Protein AF-A0A2V9KNS7-F1 (afdb_monomer)

Mean predicted aligned error: 7.75 Å

Structure (mmCIF, N/CA/C/O backbone):
data_AF-A0A2V9KNS7-F1
#
_entry.id   AF-A0A2V9KNS7-F1
#
loop_
_atom_site.group_PDB
_atom_site.id
_atom_site.type_symbol
_atom_site.label_atom_id
_atom_site.label_alt_id
_atom_site.label_comp_id
_atom_site.label_asym_id
_atom_site.label_entity_id
_atom_site.label_seq_id
_atom_site.pdbx_PDB_ins_code
_atom_site.Cartn_x
_atom_site.Cartn_y
_atom_site.Cartn_z
_atom_site.occupancy
_atom_site.B_iso_or_equiv
_atom_site.auth_seq_id
_atom_site.auth_comp_id
_atom_site.auth_asym_id
_atom_site.auth_atom_id
_atom_site.pdbx_PDB_model_num
ATOM 1 N N . MET A 1 1 ? -8.325 -20.072 -22.818 1.00 51.81 1 MET A N 1
ATOM 2 C CA . MET A 1 1 ? -7.816 -19.979 -21.432 1.00 51.81 1 MET A CA 1
ATOM 3 C C . MET A 1 1 ? -6.775 -18.870 -21.384 1.00 51.81 1 MET A C 1
ATOM 5 O O . MET A 1 1 ? -5.780 -18.975 -22.087 1.00 51.81 1 MET A O 1
ATOM 9 N N . ARG A 1 2 ? -7.028 -17.780 -20.651 1.00 62.94 2 ARG A N 1
ATOM 10 C CA . ARG A 1 2 ? -6.055 -16.693 -20.463 1.00 62.94 2 ARG A CA 1
ATOM 11 C C . ARG A 1 2 ? -5.442 -16.880 -19.077 1.00 62.94 2 ARG A C 1
ATOM 13 O O . ARG A 1 2 ? -6.138 -16.714 -18.086 1.00 62.94 2 ARG A O 1
ATOM 20 N N . LEU A 1 3 ? -4.192 -17.332 -19.026 1.00 66.44 3 LEU A N 1
ATOM 21 C CA . LEU A 1 3 ? -3.434 -17.438 -17.781 1.00 66.44 3 LEU A CA 1
ATOM 22 C C . LEU A 1 3 ? -2.996 -16.029 -17.368 1.00 66.44 3 LEU A C 1
ATOM 24 O O . LEU A 1 3 ? -2.289 -15.360 -18.120 1.00 66.44 3 LEU A O 1
ATOM 28 N N . GLU A 1 4 ? -3.435 -15.576 -16.199 1.00 75.50 4 GLU A N 1
ATOM 29 C CA . GLU A 1 4 ? -2.986 -14.321 -15.595 1.00 75.50 4 GLU A CA 1
ATOM 30 C C . GLU A 1 4 ? -1.835 -14.643 -14.640 1.00 75.50 4 GLU A C 1
ATOM 32 O O . GLU A 1 4 ? -2.035 -15.187 -13.554 1.00 75.50 4 GLU A O 1
ATOM 37 N N . LEU A 1 5 ? -0.608 -14.388 -15.098 1.00 83.88 5 LEU A N 1
ATOM 38 C CA . LEU A 1 5 ? 0.623 -14.696 -14.377 1.00 83.88 5 LEU A CA 1
ATOM 39 C C . LEU A 1 5 ? 1.357 -13.401 -14.054 1.00 83.88 5 LEU A C 1
ATOM 41 O O . LEU A 1 5 ? 1.720 -12.645 -14.953 1.00 83.88 5 LEU A O 1
ATOM 45 N N . SER A 1 6 ? 1.630 -13.171 -12.772 1.00 84.19 6 SER A N 1
ATOM 46 C CA . SER A 1 6 ? 2.519 -12.089 -12.345 1.00 84.19 6 SER A CA 1
ATOM 47 C C . SER A 1 6 ? 3.898 -12.242 -13.013 1.00 84.19 6 SER A C 1
ATOM 49 O O . SER A 1 6 ? 4.421 -13.356 -13.040 1.00 84.19 6 SER A O 1
ATOM 51 N N . PRO A 1 7 ? 4.529 -11.157 -13.501 1.00 91.50 7 PRO A N 1
ATOM 52 C CA . PRO A 1 7 ? 4.117 -9.753 -13.387 1.00 91.50 7 PRO A CA 1
ATOM 53 C C . PRO A 1 7 ? 3.326 -9.221 -14.599 1.00 91.50 7 PRO A C 1
ATOM 55 O O . PRO A 1 7 ? 3.246 -8.010 -14.793 1.00 91.50 7 PRO A O 1
ATOM 58 N N . ILE A 1 8 ? 2.767 -10.090 -15.443 1.00 91.75 8 ILE A N 1
ATOM 59 C CA . ILE A 1 8 ? 2.054 -9.677 -16.653 1.00 91.75 8 ILE A CA 1
ATOM 60 C C . ILE A 1 8 ? 0.610 -9.310 -16.309 1.00 91.75 8 ILE A C 1
ATOM 62 O O . ILE A 1 8 ? -0.196 -10.150 -15.911 1.00 91.75 8 ILE A O 1
ATOM 66 N N . ASP A 1 9 ? 0.274 -8.036 -16.493 1.00 91.69 9 ASP A N 1
ATOM 67 C CA . ASP A 1 9 ? -1.093 -7.530 -16.403 1.00 91.69 9 ASP A CA 1
ATOM 68 C C . ASP A 1 9 ? -1.286 -6.375 -17.404 1.00 91.69 9 ASP A C 1
ATOM 70 O O . ASP A 1 9 ? -0.698 -5.306 -17.228 1.00 91.69 9 ASP A O 1
ATOM 74 N N . PRO A 1 10 ? -2.118 -6.541 -18.449 1.00 90.00 10 PRO A N 1
ATOM 75 C CA . PRO A 1 10 ? -2.352 -5.499 -19.448 1.00 90.00 10 PRO A CA 1
ATOM 76 C C . PRO A 1 10 ? -2.924 -4.187 -18.896 1.00 90.00 10 PRO A C 1
ATOM 78 O O . PRO A 1 10 ? -2.713 -3.138 -19.501 1.00 90.00 10 PRO A O 1
ATOM 81 N N . LYS A 1 11 ? -3.648 -4.211 -17.766 1.00 90.00 11 LYS A N 1
ATOM 82 C CA . LYS A 1 11 ? -4.146 -2.981 -17.123 1.00 90.00 11 LYS A CA 1
ATOM 83 C C . LYS A 1 11 ? -3.076 -2.293 -16.268 1.00 90.00 11 LYS A C 1
ATOM 85 O O . LYS A 1 11 ? -3.241 -1.124 -15.921 1.00 90.00 11 LYS A O 1
ATOM 90 N N . PHE A 1 12 ? -1.987 -2.997 -15.959 1.00 91.94 12 PHE A N 1
ATOM 91 C CA . PHE A 1 12 ? -0.838 -2.508 -15.199 1.00 91.94 12 PHE A CA 1
ATOM 92 C C . PHE A 1 12 ? 0.471 -2.832 -15.938 1.00 91.94 12 PHE A C 1
ATOM 94 O O . PHE A 1 12 ? 1.305 -3.572 -15.416 1.00 91.94 12 PHE A O 1
ATOM 101 N N . PRO A 1 13 ? 0.692 -2.284 -17.148 1.00 91.75 13 PRO A N 1
ATOM 102 C CA . PRO A 1 13 ? 1.867 -2.616 -17.959 1.00 91.75 13 PRO A CA 1
ATOM 103 C C . PRO A 1 13 ? 3.193 -2.311 -17.247 1.00 91.75 13 PRO A C 1
ATOM 105 O O . PRO A 1 13 ? 4.205 -2.964 -17.487 1.00 91.75 13 PRO A O 1
ATOM 108 N N . GLN A 1 14 ? 3.189 -1.350 -16.322 1.00 92.75 14 GLN A N 1
ATOM 109 C CA . GLN A 1 14 ? 4.352 -1.003 -15.515 1.00 92.75 14 GLN A CA 1
ATOM 110 C C . GLN A 1 14 ? 4.744 -2.071 -14.481 1.00 92.75 14 GLN A C 1
ATOM 112 O O . GLN A 1 14 ? 5.842 -2.004 -13.931 1.00 92.75 14 GLN A O 1
ATOM 117 N N . LEU A 1 15 ? 3.872 -3.046 -14.189 1.00 94.56 15 LEU A N 1
ATOM 118 C CA . LEU A 1 15 ? 4.130 -4.086 -13.190 1.00 94.56 15 LEU A CA 1
ATOM 119 C C . LEU A 1 15 ? 5.404 -4.876 -13.521 1.00 94.56 15 LEU A C 1
ATOM 121 O O . LEU A 1 15 ? 6.167 -5.199 -12.618 1.00 94.56 15 LEU A O 1
ATOM 125 N N . VAL A 1 16 ? 5.682 -5.095 -14.811 1.00 95.00 16 VAL A N 1
ATOM 126 C CA . VAL A 1 16 ? 6.886 -5.794 -15.281 1.00 95.00 16 VAL A CA 1
ATOM 127 C C . VAL A 1 16 ? 8.161 -5.097 -14.810 1.00 95.00 16 VAL A C 1
ATOM 129 O O . VAL A 1 16 ? 8.999 -5.731 -14.175 1.00 95.00 16 VAL A O 1
ATOM 132 N N . ARG A 1 17 ? 8.295 -3.788 -15.057 1.00 94.81 17 ARG A N 1
ATOM 133 C CA . ARG A 1 17 ? 9.489 -3.033 -14.636 1.00 94.81 17 ARG A CA 1
ATOM 134 C C . ARG A 1 17 ? 9.543 -2.811 -13.126 1.00 94.81 17 ARG A C 1
ATOM 136 O O . ARG A 1 17 ? 10.622 -2.805 -12.555 1.00 94.81 17 ARG A O 1
ATOM 143 N N . LEU A 1 18 ? 8.396 -2.708 -12.453 1.00 95.12 18 LEU A N 1
ATOM 144 C CA . LEU A 1 18 ? 8.343 -2.650 -10.986 1.00 95.12 18 LEU A CA 1
ATOM 145 C C . LEU A 1 18 ? 8.709 -3.988 -10.318 1.00 95.12 18 LEU A C 1
ATOM 147 O O . LEU A 1 18 ? 8.977 -4.021 -9.119 1.00 95.12 18 LEU A O 1
ATOM 151 N N . CYS A 1 19 ? 8.752 -5.084 -11.078 1.00 94.94 19 CYS A N 1
ATOM 152 C CA . CYS A 1 19 ? 9.300 -6.362 -10.634 1.00 94.94 19 CYS A CA 1
ATOM 153 C C . CYS A 1 19 ? 10.789 -6.551 -10.961 1.00 94.94 19 CYS A C 1
ATOM 155 O O . CYS A 1 19 ? 11.363 -7.534 -10.499 1.00 94.94 19 CYS A O 1
ATOM 157 N N . ASP A 1 20 ? 11.421 -5.632 -11.699 1.00 93.38 20 ASP A N 1
ATOM 158 C CA . ASP A 1 20 ? 12.855 -5.672 -11.997 1.00 93.38 20 ASP A CA 1
ATOM 159 C C . ASP A 1 20 ? 13.670 -5.099 -10.815 1.00 93.38 20 ASP A C 1
ATOM 161 O O . ASP A 1 20 ? 13.579 -3.900 -10.525 1.00 93.38 20 ASP A O 1
ATOM 165 N N . PRO A 1 21 ? 14.508 -5.915 -10.139 1.00 91.44 21 PRO A N 1
ATOM 166 C CA . PRO A 1 21 ? 15.362 -5.464 -9.041 1.00 91.44 21 PRO A CA 1
ATOM 167 C C . PRO A 1 21 ? 16.260 -4.271 -9.378 1.00 91.44 21 PRO A C 1
ATOM 169 O O . PRO A 1 21 ? 16.532 -3.451 -8.498 1.00 91.44 21 PRO A O 1
ATOM 172 N N . LYS A 1 22 ? 16.740 -4.170 -10.626 1.00 90.19 22 LYS A N 1
ATOM 173 C CA . LYS A 1 22 ? 17.627 -3.082 -11.047 1.00 90.19 22 LYS A CA 1
ATOM 174 C C . LYS A 1 22 ? 16.856 -1.769 -11.122 1.00 90.19 22 LYS A C 1
ATOM 176 O O . LYS A 1 22 ? 17.259 -0.791 -10.496 1.00 90.19 22 LYS A O 1
ATOM 181 N N . TYR A 1 23 ? 15.719 -1.781 -11.817 1.00 92.62 23 TYR A N 1
ATOM 182 C CA . TYR A 1 23 ? 14.840 -0.619 -11.921 1.00 92.62 23 TYR A CA 1
ATOM 183 C C . TYR A 1 23 ? 14.382 -0.131 -10.541 1.00 92.62 23 TYR A C 1
ATOM 185 O O . TYR A 1 23 ?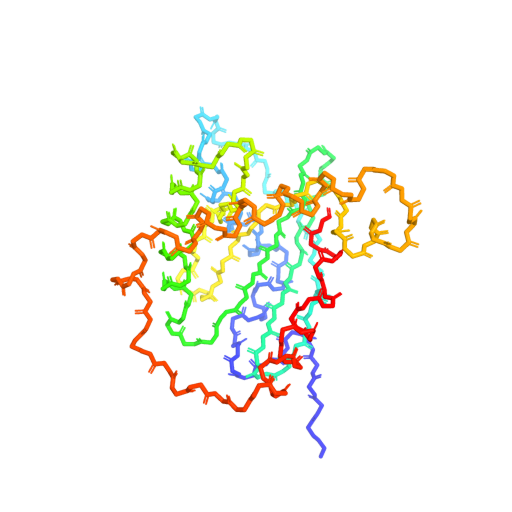 14.475 1.056 -10.228 1.00 92.62 23 TYR A O 1
ATOM 193 N N . VAL A 1 24 ? 13.948 -1.055 -9.678 1.00 91.94 24 VAL A N 1
ATOM 194 C CA . VAL A 1 24 ? 13.519 -0.732 -8.311 1.00 91.94 24 VAL A CA 1
ATOM 195 C C . VAL A 1 24 ? 14.657 -0.115 -7.497 1.00 91.94 24 VAL A C 1
ATOM 197 O O . VAL A 1 24 ? 14.425 0.870 -6.799 1.00 91.94 24 VAL A O 1
ATOM 200 N N . GLY A 1 25 ? 15.881 -0.640 -7.605 1.00 90.00 25 GLY A N 1
ATOM 201 C CA . GLY A 1 25 ? 17.049 -0.061 -6.938 1.00 90.00 25 GLY A CA 1
ATOM 202 C C . GLY A 1 25 ? 17.291 1.397 -7.335 1.00 90.00 25 GLY A C 1
ATOM 203 O O . GLY A 1 25 ? 17.486 2.243 -6.465 1.00 90.00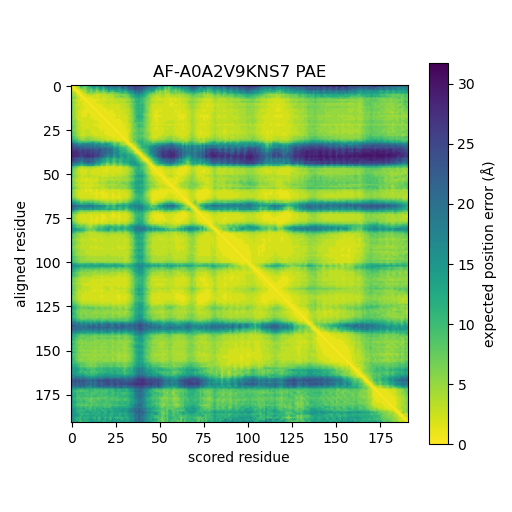 25 GLY A O 1
ATOM 204 N N . GLU A 1 26 ? 17.207 1.712 -8.629 1.00 89.56 26 GLU A N 1
ATOM 205 C CA . GLU A 1 26 ? 17.383 3.076 -9.147 1.00 89.56 26 GLU A CA 1
ATOM 206 C C . GLU A 1 26 ? 16.269 4.028 -8.686 1.00 89.56 26 GLU A C 1
ATOM 208 O O . GLU A 1 26 ? 16.530 5.176 -8.319 1.00 89.56 26 GLU A O 1
ATOM 213 N N . VAL A 1 27 ? 15.019 3.558 -8.679 1.00 91.12 27 VAL A N 1
ATOM 214 C CA . VAL A 1 27 ? 13.865 4.334 -8.204 1.00 91.12 27 VAL A CA 1
ATOM 215 C C . VAL A 1 27 ? 13.972 4.618 -6.706 1.00 91.12 27 VAL A C 1
ATOM 217 O O . VAL A 1 27 ? 13.785 5.760 -6.285 1.00 91.12 27 VAL A O 1
ATOM 220 N N . LEU A 1 28 ? 14.289 3.604 -5.896 1.00 89.81 28 LEU A N 1
ATOM 221 C CA . LEU A 1 28 ? 14.390 3.752 -4.444 1.00 89.81 28 LEU A CA 1
ATOM 222 C C . LEU A 1 28 ? 15.580 4.613 -4.033 1.00 89.81 28 LEU A C 1
ATOM 224 O O . LEU A 1 28 ? 15.429 5.412 -3.116 1.00 89.81 28 LEU A O 1
ATOM 228 N N . ALA A 1 29 ? 16.712 4.529 -4.736 1.00 86.25 29 ALA A N 1
ATOM 229 C CA . ALA A 1 29 ? 17.831 5.441 -4.519 1.00 86.25 29 ALA A CA 1
ATOM 230 C C . ALA A 1 29 ? 17.379 6.902 -4.694 1.00 86.25 29 ALA A C 1
ATOM 232 O O . ALA A 1 29 ? 17.550 7.715 -3.792 1.00 86.25 29 ALA A O 1
ATOM 233 N N . LYS A 1 30 ? 16.695 7.235 -5.797 1.00 86.12 30 LYS A N 1
ATOM 234 C CA . LYS A 1 30 ? 16.200 8.605 -6.040 1.00 86.12 30 LYS A CA 1
ATOM 235 C C . LYS A 1 30 ? 15.217 9.093 -4.975 1.00 86.12 30 LYS A C 1
ATOM 237 O O . LYS A 1 30 ? 15.234 10.269 -4.627 1.00 86.12 30 LYS A O 1
ATOM 242 N N . VAL A 1 31 ? 14.347 8.211 -4.485 1.00 85.31 31 VAL A N 1
ATOM 243 C CA . VAL A 1 31 ? 13.344 8.558 -3.468 1.00 85.31 31 VAL A CA 1
ATOM 244 C C . VAL A 1 31 ? 13.989 8.743 -2.095 1.00 85.31 31 VAL A C 1
ATOM 246 O O . VAL A 1 31 ? 13.752 9.759 -1.456 1.00 85.31 31 VAL A O 1
ATOM 249 N N . LEU A 1 32 ? 14.825 7.799 -1.657 1.00 79.31 32 LEU A N 1
ATOM 250 C CA . LEU A 1 32 ? 15.415 7.804 -0.314 1.00 79.31 32 LEU A CA 1
ATOM 251 C C . LEU A 1 32 ? 16.560 8.821 -0.168 1.00 79.31 32 LEU A C 1
ATOM 253 O O . LEU A 1 32 ? 16.751 9.375 0.913 1.00 79.31 32 LEU A O 1
ATOM 257 N N . HIS A 1 33 ? 17.301 9.113 -1.243 1.00 71.94 33 HIS A N 1
ATOM 258 C CA . HIS A 1 33 ? 18.346 10.145 -1.227 1.00 71.94 33 HIS A CA 1
ATOM 259 C C . HIS A 1 33 ? 17.791 11.570 -1.249 1.00 71.94 33 HIS A C 1
ATOM 261 O O . HIS A 1 33 ? 18.515 12.496 -0.905 1.00 71.94 33 HIS A O 1
ATOM 267 N N . ARG A 1 34 ? 16.512 11.770 -1.591 1.00 62.22 34 ARG A N 1
ATOM 268 C CA . ARG A 1 34 ? 15.893 13.101 -1.546 1.00 62.22 34 ARG A CA 1
ATOM 269 C C . ARG A 1 34 ? 15.798 13.668 -0.124 1.00 62.22 34 ARG A C 1
ATOM 271 O O . ARG A 1 34 ? 15.840 14.883 0.030 1.00 62.22 34 ARG A O 1
ATOM 278 N N . ASP A 1 35 ? 15.716 12.798 0.881 1.00 54.00 35 ASP A N 1
ATOM 279 C CA . ASP A 1 35 ? 15.565 13.178 2.294 1.00 54.00 35 ASP A CA 1
ATOM 280 C C . ASP A 1 35 ? 16.892 13.156 3.075 1.00 54.00 35 ASP A C 1
ATOM 282 O O . ASP A 1 35 ? 16.945 13.574 4.231 1.00 54.00 35 ASP A O 1
ATOM 286 N N . SER A 1 36 ? 17.980 12.677 2.464 1.00 52.91 36 SER A N 1
ATOM 287 C CA . SER A 1 36 ? 19.278 12.522 3.125 1.00 52.91 36 SER A CA 1
ATOM 288 C C . SER A 1 36 ? 20.307 13.465 2.500 1.00 52.91 36 SER A C 1
ATOM 290 O O . SER A 1 36 ? 20.711 13.246 1.365 1.00 52.91 36 SER A O 1
ATOM 292 N N . ASN A 1 37 ? 20.835 14.434 3.259 1.00 49.03 37 ASN A N 1
ATOM 293 C CA . ASN A 1 37 ? 22.045 15.210 2.904 1.00 49.03 37 ASN A CA 1
ATOM 294 C C . ASN A 1 37 ? 23.332 14.340 2.883 1.00 49.03 37 ASN A C 1
ATOM 296 O O . ASN A 1 37 ? 24.428 14.818 3.172 1.00 49.03 37 ASN A O 1
ATOM 300 N N . ALA A 1 38 ? 23.209 13.039 2.623 1.00 47.28 38 ALA A N 1
ATOM 301 C CA . ALA A 1 38 ? 24.303 12.084 2.647 1.00 47.28 38 ALA A CA 1
ATOM 302 C C . ALA A 1 38 ? 25.022 12.060 1.286 1.00 47.28 38 ALA A C 1
ATOM 304 O O . ALA A 1 38 ? 24.360 12.171 0.252 1.00 47.28 38 ALA A O 1
ATOM 305 N N . PRO A 1 39 ? 26.358 11.900 1.268 1.00 42.50 39 PRO A N 1
ATOM 306 C CA . PRO A 1 39 ? 27.145 11.933 0.043 1.00 42.50 39 PRO A CA 1
ATOM 307 C C . PRO A 1 39 ? 26.693 10.868 -0.965 1.00 42.50 39 PRO A C 1
ATOM 309 O O . PRO A 1 39 ? 26.311 9.748 -0.620 1.00 42.50 39 PRO A O 1
ATOM 312 N N . GLU A 1 40 ? 26.769 11.271 -2.228 1.00 49.16 40 GLU A N 1
ATOM 313 C CA . GLU A 1 40 ? 26.266 10.656 -3.457 1.00 49.16 40 GLU A CA 1
ATOM 314 C C . GLU A 1 40 ? 26.981 9.335 -3.823 1.00 49.16 40 GLU A C 1
ATOM 316 O O . GLU A 1 40 ? 27.563 9.217 -4.892 1.00 49.16 40 GLU A O 1
ATOM 321 N N . CYS A 1 41 ? 27.023 8.342 -2.925 1.00 40.56 41 CYS A N 1
ATOM 322 C CA . CYS A 1 41 ? 27.759 7.085 -3.154 1.00 40.56 41 CYS A CA 1
ATOM 323 C C . CYS A 1 41 ? 27.261 5.877 -2.332 1.00 40.56 41 CYS A C 1
ATOM 325 O O . CYS A 1 41 ? 28.034 4.961 -2.048 1.00 40.56 41 CYS A O 1
ATOM 327 N N . ALA A 1 42 ? 25.983 5.810 -1.943 1.00 48.59 42 ALA A N 1
ATOM 328 C CA . ALA A 1 42 ? 25.453 4.529 -1.470 1.00 48.59 42 ALA A CA 1
ATOM 329 C C . ALA A 1 42 ? 25.280 3.591 -2.683 1.00 48.59 42 ALA A C 1
ATOM 331 O O . ALA A 1 42 ? 24.614 3.976 -3.649 1.00 48.59 42 ALA A O 1
ATOM 332 N N . PRO A 1 43 ? 25.861 2.377 -2.686 1.00 53.44 43 PRO A N 1
ATOM 333 C CA . PRO A 1 43 ? 25.668 1.451 -3.792 1.00 53.44 43 PRO A CA 1
ATOM 334 C C . PRO A 1 43 ? 24.175 1.162 -3.953 1.00 53.44 43 PRO A C 1
ATOM 336 O O . PRO A 1 43 ? 23.474 0.982 -2.952 1.00 53.44 43 PRO A O 1
ATOM 339 N N . LEU A 1 44 ? 23.705 1.101 -5.209 1.00 58.38 44 LEU A N 1
ATOM 340 C CA . LEU A 1 44 ? 22.361 0.638 -5.561 1.00 58.38 44 LEU A CA 1
ATOM 341 C C . LEU A 1 44 ? 22.104 -0.667 -4.809 1.00 58.38 44 LEU A C 1
ATOM 343 O O . LEU A 1 44 ? 22.630 -1.725 -5.166 1.00 58.38 44 LEU A O 1
ATOM 347 N N . SER A 1 45 ? 21.349 -0.577 -3.716 1.00 63.78 45 SER A N 1
ATOM 348 C CA . SER A 1 45 ? 21.057 -1.746 -2.904 1.00 63.78 45 SER A CA 1
ATOM 349 C C . SER A 1 45 ? 20.284 -2.702 -3.797 1.00 63.78 45 SER A C 1
ATOM 351 O O . SER A 1 45 ? 19.290 -2.320 -4.410 1.00 63.78 45 SER A O 1
ATOM 353 N N . ARG A 1 46 ? 20.757 -3.943 -3.936 1.00 77.62 46 ARG A N 1
ATOM 354 C CA . ARG A 1 46 ? 19.980 -4.962 -4.644 1.00 77.62 46 ARG A CA 1
ATOM 355 C C . ARG A 1 46 ? 18.727 -5.223 -3.817 1.00 77.62 46 ARG A C 1
ATOM 357 O O . ARG A 1 46 ? 18.839 -5.562 -2.640 1.00 77.62 46 ARG A O 1
ATOM 364 N N . TYR A 1 47 ? 17.553 -5.044 -4.415 1.00 87.00 47 TYR A N 1
ATOM 365 C CA . TYR A 1 47 ? 16.284 -5.320 -3.751 1.00 87.00 47 TYR A CA 1
ATOM 366 C C . TYR A 1 47 ? 15.735 -6.672 -4.195 1.00 87.00 47 TYR A C 1
ATOM 368 O O . TYR A 1 47 ? 15.579 -6.929 -5.385 1.00 87.00 47 TYR A O 1
ATOM 376 N N . ALA A 1 48 ? 15.389 -7.528 -3.238 1.00 91.38 48 ALA A N 1
ATOM 377 C CA . ALA A 1 48 ? 14.529 -8.667 -3.518 1.00 91.38 48 ALA A CA 1
ATOM 378 C C . ALA A 1 48 ? 13.092 -8.163 -3.692 1.00 91.38 48 ALA A C 1
ATOM 380 O O . ALA A 1 48 ? 12.566 -7.467 -2.816 1.00 91.38 48 ALA A O 1
ATOM 381 N N . VAL A 1 49 ? 12.458 -8.526 -4.806 1.00 93.31 49 VAL A N 1
ATOM 382 C CA . VAL A 1 49 ? 11.086 -8.127 -5.130 1.00 93.31 49 VAL A CA 1
ATOM 383 C C . VAL A 1 49 ? 10.148 -9.313 -4.946 1.00 93.31 49 VAL A C 1
ATOM 385 O O . VAL A 1 49 ? 10.408 -10.405 -5.442 1.00 93.31 49 VAL A O 1
ATOM 388 N N . ALA A 1 50 ? 9.047 -9.104 -4.228 1.00 92.81 50 ALA A N 1
ATOM 389 C CA . ALA A 1 50 ? 8.001 -10.104 -4.054 1.00 92.81 50 ALA A CA 1
ATOM 390 C C . ALA A 1 50 ? 6.623 -9.491 -4.304 1.00 92.81 50 ALA A C 1
ATOM 392 O O . ALA A 1 50 ? 6.317 -8.419 -3.778 1.00 92.81 50 ALA A O 1
ATOM 393 N N . SER A 1 51 ? 5.769 -10.198 -5.044 1.00 91.69 51 SER A N 1
ATOM 394 C CA . SER A 1 51 ? 4.348 -9.860 -5.120 1.00 91.69 51 SER A CA 1
ATOM 395 C C . SER A 1 51 ? 3.650 -10.321 -3.844 1.00 91.69 51 SER A C 1
ATOM 397 O O . SER A 1 51 ? 3.706 -11.493 -3.479 1.00 91.69 51 SER A O 1
ATOM 399 N N . ILE A 1 52 ? 3.044 -9.377 -3.128 1.00 89.31 52 ILE A N 1
ATOM 400 C CA . ILE A 1 52 ? 2.281 -9.626 -1.897 1.00 89.31 52 ILE A CA 1
ATOM 401 C C . ILE A 1 52 ? 0.801 -9.758 -2.208 1.00 89.31 52 ILE A C 1
ATOM 403 O O . ILE A 1 52 ? 0.091 -10.542 -1.583 1.00 89.31 52 ILE A O 1
ATOM 407 N N . ARG A 1 53 ? 0.342 -8.983 -3.187 1.00 87.56 53 ARG A N 1
ATOM 408 C CA . ARG A 1 53 ? -1.006 -9.064 -3.716 1.00 87.56 53 ARG A CA 1
ATOM 409 C C . ARG A 1 53 ? -0.927 -8.938 -5.223 1.00 87.56 53 ARG A C 1
ATOM 411 O O . ARG A 1 53 ? -0.475 -7.909 -5.718 1.00 87.56 53 ARG A O 1
ATOM 418 N N . TYR A 1 54 ? -1.405 -9.963 -5.912 1.00 88.62 54 TYR A N 1
ATOM 419 C CA . TYR A 1 54 ? -1.613 -9.950 -7.350 1.00 88.62 54 TYR A CA 1
ATOM 420 C C . TYR A 1 54 ? -3.102 -10.155 -7.600 1.00 88.62 54 TYR A C 1
ATOM 422 O O . TYR A 1 54 ? -3.610 -11.257 -7.404 1.00 88.62 54 TYR A O 1
ATOM 430 N N . PHE A 1 55 ? -3.811 -9.079 -7.946 1.00 86.50 55 PHE A N 1
ATOM 431 C CA . PHE A 1 55 ? -5.222 -9.159 -8.309 1.00 86.50 55 PHE A CA 1
ATOM 432 C C . PHE A 1 55 ? -5.402 -8.591 -9.718 1.00 86.50 55 PHE A C 1
ATOM 434 O O . PHE A 1 55 ? -5.522 -7.366 -9.867 1.00 86.50 55 PHE A O 1
ATOM 441 N N . PRO A 1 56 ? -5.329 -9.467 -10.741 1.00 86.50 56 PRO A N 1
ATOM 442 C CA . PRO A 1 56 ? -5.308 -9.078 -12.143 1.00 86.50 56 PRO A CA 1
ATOM 443 C C . PRO A 1 56 ? -6.389 -8.070 -12.496 1.00 86.50 56 PRO A C 1
ATOM 445 O O . PRO A 1 56 ? -7.551 -8.193 -12.115 1.00 86.50 56 PRO A O 1
ATOM 448 N N . GLY A 1 57 ? -5.984 -7.019 -13.194 1.00 85.88 57 GLY A N 1
ATOM 449 C CA . GLY A 1 57 ? -6.850 -5.952 -13.652 1.00 85.88 57 GLY A CA 1
ATOM 450 C C . GLY A 1 57 ? -7.451 -5.065 -12.558 1.00 85.88 57 GLY A C 1
ATOM 451 O O . GLY A 1 57 ? -8.207 -4.152 -12.899 1.00 85.88 57 GLY A O 1
ATOM 452 N N . ILE A 1 58 ? -7.129 -5.301 -11.281 1.00 84.81 58 ILE A N 1
ATOM 453 C CA . ILE A 1 58 ? -7.759 -4.625 -10.142 1.00 84.81 58 ILE A CA 1
ATOM 454 C C . ILE A 1 58 ? -6.727 -3.905 -9.274 1.00 84.81 58 ILE A C 1
ATOM 456 O O . ILE A 1 58 ? -6.800 -2.684 -9.135 1.00 84.81 58 ILE A O 1
ATOM 460 N N . ARG A 1 59 ? -5.798 -4.630 -8.635 1.00 85.81 59 ARG A N 1
ATOM 461 C CA . ARG A 1 59 ? -4.838 -4.037 -7.687 1.00 85.81 59 ARG A CA 1
ATOM 462 C C . ARG A 1 59 ? -3.628 -4.928 -7.453 1.00 85.81 59 ARG A C 1
ATOM 464 O O . ARG A 1 59 ? -3.770 -6.137 -7.289 1.00 85.81 59 ARG A O 1
ATOM 471 N N . HIS A 1 60 ? -2.468 -4.297 -7.294 1.00 91.69 60 HIS A N 1
ATOM 472 C CA . HIS A 1 60 ? -1.213 -4.992 -7.012 1.00 91.69 60 HIS A CA 1
ATOM 473 C C . HIS A 1 60 ? -0.456 -4.333 -5.869 1.00 91.69 60 HIS A C 1
ATOM 475 O O . HIS A 1 60 ? -0.443 -3.104 -5.748 1.00 91.69 60 HIS A O 1
ATOM 481 N N . VAL A 1 61 ? 0.173 -5.160 -5.036 1.00 93.62 61 VAL A N 1
ATOM 482 C CA . VAL A 1 61 ? 1.098 -4.712 -3.993 1.00 93.62 61 VAL A CA 1
ATOM 483 C C . VAL A 1 61 ? 2.376 -5.529 -4.073 1.00 93.62 61 VAL A C 1
ATOM 485 O O . VAL A 1 61 ? 2.342 -6.755 -3.961 1.00 93.62 61 VAL A O 1
ATOM 488 N N . LEU A 1 62 ? 3.498 -4.836 -4.226 1.00 95.44 62 LEU A N 1
ATOM 489 C CA . LEU A 1 62 ? 4.836 -5.411 -4.209 1.00 95.44 62 LEU A CA 1
ATOM 490 C C . LEU A 1 62 ? 5.539 -5.067 -2.899 1.00 95.44 62 LEU A C 1
ATOM 492 O O . LEU A 1 62 ? 5.278 -4.027 -2.293 1.00 95.44 62 LEU A O 1
ATOM 496 N N . ARG A 1 63 ? 6.459 -5.933 -2.482 1.00 95.19 63 ARG A N 1
ATOM 497 C CA . ARG A 1 63 ? 7.381 -5.705 -1.371 1.00 95.19 63 ARG A CA 1
ATOM 498 C C . ARG A 1 63 ? 8.807 -5.757 -1.885 1.00 95.19 63 ARG A C 1
ATOM 500 O O . ARG A 1 63 ? 9.212 -6.753 -2.484 1.00 95.19 63 ARG A O 1
ATOM 507 N N . TYR A 1 64 ? 9.559 -4.716 -1.576 1.00 94.44 64 TYR A N 1
ATOM 508 C CA . TYR A 1 64 ? 10.971 -4.571 -1.879 1.00 94.44 64 TYR A CA 1
ATOM 509 C C . TYR A 1 64 ? 11.759 -4.710 -0.588 1.00 94.44 64 TYR A C 1
ATOM 511 O O . TYR A 1 64 ? 11.530 -3.970 0.370 1.00 94.44 64 TYR A O 1
ATOM 519 N N . ARG A 1 65 ? 12.677 -5.673 -0.546 1.00 91.12 65 ARG A N 1
ATOM 520 C CA . ARG A 1 65 ? 13.575 -5.862 0.593 1.00 91.12 65 ARG A CA 1
ATOM 521 C C . ARG A 1 65 ? 15.008 -5.553 0.198 1.00 91.12 65 ARG A C 1
ATOM 523 O O . ARG A 1 65 ? 15.480 -6.182 -0.747 1.00 91.12 65 ARG A O 1
ATOM 530 N N . PRO A 1 66 ? 15.691 -4.631 0.888 1.00 86.81 66 PRO A N 1
ATOM 531 C CA . PRO A 1 66 ? 17.100 -4.382 0.628 1.00 86.81 66 PRO A CA 1
ATOM 532 C C . PRO A 1 66 ? 17.922 -5.625 0.987 1.00 86.81 66 PRO A C 1
ATOM 534 O O . PRO A 1 66 ? 17.593 -6.349 1.926 1.00 86.81 66 PRO A O 1
ATOM 537 N N . ALA A 1 67 ? 18.989 -5.880 0.230 1.00 79.69 67 ALA A N 1
ATOM 538 C CA . ALA A 1 67 ? 19.940 -6.948 0.534 1.00 79.69 67 ALA A CA 1
ATOM 539 C C . ALA A 1 67 ? 20.794 -6.645 1.778 1.00 79.69 67 ALA A C 1
ATOM 541 O O . ALA A 1 67 ? 21.249 -7.569 2.447 1.00 79.69 67 ALA A O 1
ATOM 542 N N . SER A 1 68 ? 21.019 -5.365 2.091 1.00 70.06 68 SER A N 1
ATOM 543 C CA . SER A 1 68 ? 21.715 -4.933 3.302 1.00 70.06 68 SER A CA 1
ATOM 544 C C . SER A 1 68 ? 20.775 -4.957 4.510 1.00 70.06 68 SER A C 1
ATOM 546 O O . SER A 1 68 ? 19.655 -4.443 4.471 1.00 70.06 68 SER A O 1
ATOM 548 N N . ALA A 1 69 ? 21.244 -5.558 5.603 1.00 60.16 69 ALA A N 1
ATOM 549 C CA . ALA A 1 69 ? 20.536 -5.550 6.876 1.00 60.16 69 ALA A CA 1
ATOM 550 C C . ALA A 1 69 ? 20.476 -4.119 7.442 1.00 60.16 69 ALA A C 1
ATOM 552 O O . ALA A 1 69 ? 21.480 -3.412 7.436 1.00 60.16 69 ALA A O 1
ATOM 553 N N . GLY A 1 70 ? 19.304 -3.698 7.930 1.00 63.66 70 GLY A N 1
ATOM 554 C CA . GLY A 1 70 ? 19.114 -2.420 8.635 1.00 63.66 70 GLY A CA 1
ATOM 555 C C . GLY A 1 70 ? 17.999 -1.536 8.075 1.00 63.66 70 GLY A C 1
ATOM 556 O O . GLY A 1 70 ? 17.357 -0.822 8.838 1.00 63.66 70 GLY A O 1
ATOM 557 N N . ASN A 1 71 ? 17.694 -1.641 6.779 1.00 69.75 71 ASN A N 1
ATOM 558 C CA . ASN A 1 71 ? 16.596 -0.895 6.165 1.00 69.75 71 ASN A CA 1
ATOM 559 C C . ASN A 1 71 ? 15.316 -1.746 6.125 1.00 69.75 71 ASN A C 1
ATOM 561 O O . ASN A 1 71 ? 15.332 -2.899 5.685 1.00 69.75 71 ASN A O 1
ATOM 565 N N . GLY A 1 72 ? 14.200 -1.172 6.585 1.00 83.50 72 GLY A N 1
ATOM 566 C CA . GLY A 1 72 ? 12.878 -1.797 6.495 1.00 83.50 72 GLY A CA 1
ATOM 567 C C . GLY A 1 72 ? 12.456 -2.047 5.044 1.00 83.50 72 GLY A C 1
ATOM 568 O O . GLY A 1 72 ? 12.983 -1.442 4.107 1.00 83.50 72 GLY A O 1
ATOM 569 N N . ALA A 1 73 ? 11.496 -2.950 4.842 1.00 91.31 73 ALA A N 1
ATOM 570 C CA . ALA A 1 73 ? 10.940 -3.173 3.514 1.00 91.31 73 ALA A CA 1
ATOM 571 C C . ALA A 1 73 ? 10.217 -1.915 2.995 1.00 91.31 73 ALA A C 1
ATOM 573 O O . ALA A 1 73 ? 9.658 -1.135 3.766 1.00 91.31 73 ALA A O 1
ATOM 574 N N . VAL A 1 74 ? 10.180 -1.750 1.674 1.00 93.75 74 VAL A N 1
ATOM 575 C CA . VAL A 1 74 ? 9.347 -0.741 1.008 1.00 93.75 74 VAL A CA 1
ATOM 576 C C . VAL A 1 74 ? 8.225 -1.453 0.271 1.00 93.75 74 VAL A C 1
ATOM 578 O O . VAL A 1 74 ? 8.451 -2.454 -0.408 1.00 93.75 74 VAL A O 1
ATOM 581 N N . PHE A 1 75 ? 7.007 -0.943 0.395 1.00 94.62 75 PHE A N 1
ATOM 582 C CA . PHE A 1 75 ? 5.838 -1.493 -0.277 1.00 94.62 75 PHE A CA 1
ATOM 583 C C . PHE A 1 75 ? 5.412 -0.584 -1.419 1.00 94.62 75 PHE A C 1
ATOM 585 O O . PHE A 1 75 ? 5.200 0.606 -1.209 1.00 94.62 75 PHE A O 1
ATOM 592 N N . ALA A 1 76 ? 5.242 -1.139 -2.617 1.00 95.62 76 ALA A N 1
ATOM 593 C CA . ALA A 1 76 ? 4.679 -0.414 -3.749 1.00 95.62 76 ALA A CA 1
ATOM 594 C C . ALA A 1 76 ? 3.237 -0.849 -3.975 1.00 95.62 76 ALA A C 1
ATOM 5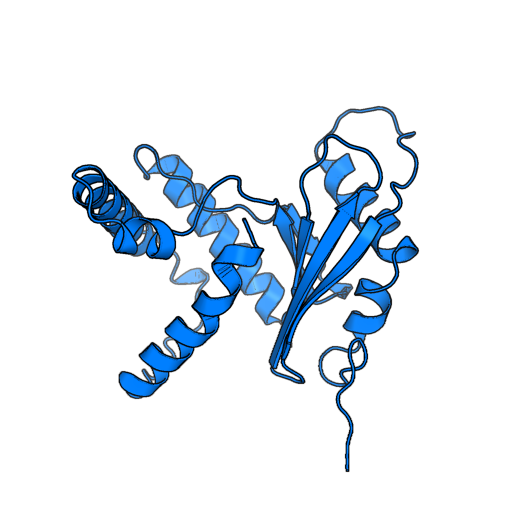96 O O . ALA A 1 76 ? 2.974 -2.015 -4.266 1.00 95.62 76 ALA A O 1
ATOM 597 N N . LYS A 1 77 ? 2.302 0.093 -3.867 1.00 94.19 77 LYS A N 1
ATOM 598 C CA . LYS A 1 77 ? 0.894 -0.119 -4.200 1.00 94.19 77 LYS A CA 1
ATOM 599 C C . LYS A 1 77 ? 0.597 0.529 -5.544 1.00 94.19 77 LYS A C 1
ATOM 601 O O . LYS A 1 77 ? 0.752 1.742 -5.693 1.00 94.19 77 LYS A O 1
ATOM 606 N N . LEU A 1 78 ? 0.183 -0.285 -6.509 1.00 93.56 78 LEU A N 1
ATOM 607 C CA . LEU A 1 78 ? -0.115 0.163 -7.864 1.00 93.56 78 LEU A CA 1
ATOM 608 C C . LEU A 1 78 ? -1.579 0.594 -7.966 1.00 93.56 78 LEU A C 1
ATOM 610 O O . LEU A 1 78 ? -2.471 -0.044 -7.402 1.00 93.56 78 LEU A O 1
ATOM 614 N N . TYR A 1 79 ? -1.820 1.650 -8.734 1.00 87.12 79 TYR A N 1
ATOM 615 C CA . TYR A 1 79 ? -3.146 2.189 -9.006 1.00 87.12 79 TYR A CA 1
ATOM 616 C C . TYR A 1 79 ? -3.416 2.199 -10.509 1.00 87.12 79 TYR A C 1
ATOM 618 O O . TYR A 1 79 ? -2.563 2.568 -11.315 1.00 87.12 79 TYR A O 1
ATOM 626 N N . ALA A 1 80 ? -4.631 1.812 -10.894 1.00 78.38 80 ALA A N 1
ATOM 627 C CA . ALA A 1 80 ? -5.112 2.025 -12.251 1.00 78.38 80 ALA A CA 1
ATOM 628 C C . ALA A 1 80 ? -5.506 3.503 -12.443 1.00 78.38 80 ALA A C 1
ATOM 630 O O . ALA A 1 80 ? -6.066 4.129 -11.536 1.00 78.38 80 ALA A O 1
ATOM 631 N N . GLY A 1 81 ? -5.242 4.047 -13.635 1.00 74.88 81 GLY A N 1
ATOM 632 C CA . GLY A 1 81 ? -5.604 5.425 -14.000 1.00 74.88 81 GLY A CA 1
ATOM 633 C C . GLY A 1 81 ? -4.892 6.504 -13.169 1.00 74.88 81 GLY A C 1
ATOM 634 O O . GLY A 1 81 ? -3.765 6.311 -12.723 1.00 74.88 81 GLY A O 1
ATOM 635 N N . GLU A 1 82 ? -5.555 7.644 -12.963 1.00 66.12 82 GLU A N 1
ATOM 636 C CA . GLU A 1 82 ? -5.016 8.798 -12.215 1.00 66.12 82 GLU A CA 1
ATOM 637 C C . GLU A 1 82 ? -5.236 8.719 -10.695 1.00 66.12 82 GLU A C 1
ATOM 639 O O . GLU A 1 82 ? -4.934 9.650 -9.945 1.00 66.12 82 GLU A O 1
ATOM 644 N N . ASN A 1 83 ? -5.746 7.587 -10.205 1.00 78.75 83 ASN A N 1
ATOM 645 C CA . ASN A 1 83 ? -6.101 7.422 -8.799 1.00 78.75 83 ASN A CA 1
ATOM 646 C C . ASN A 1 83 ? -4.894 7.589 -7.858 1.00 78.75 83 ASN A C 1
ATOM 648 O O . ASN A 1 83 ? -5.069 8.060 -6.738 1.00 78.75 83 ASN A O 1
ATOM 652 N N . GLY A 1 84 ? -3.676 7.268 -8.312 1.00 83.56 84 GLY A N 1
ATOM 653 C CA . GLY A 1 84 ? -2.456 7.370 -7.504 1.00 83.56 84 GLY A CA 1
ATOM 654 C C . GLY A 1 84 ? -2.179 8.789 -6.999 1.00 83.56 84 GLY A C 1
ATOM 655 O O . GLY A 1 84 ? -2.013 8.988 -5.797 1.00 83.56 84 GLY A O 1
ATOM 656 N N . ALA A 1 85 ? -2.220 9.797 -7.877 1.00 86.94 85 ALA A N 1
ATOM 657 C CA . ALA A 1 85 ? -1.953 11.186 -7.495 1.00 86.94 85 ALA A CA 1
ATOM 658 C C . ALA A 1 85 ? -2.964 11.701 -6.461 1.00 86.94 85 ALA A C 1
ATOM 660 O O . ALA A 1 85 ? -2.586 12.339 -5.477 1.00 86.94 85 ALA A O 1
ATOM 661 N N . ARG A 1 86 ? -4.251 11.381 -6.652 1.00 87.19 86 ARG A N 1
ATOM 662 C CA . ARG A 1 86 ? -5.307 11.743 -5.699 1.00 87.19 86 ARG A CA 1
ATOM 663 C C . ARG A 1 86 ? -5.108 11.046 -4.357 1.00 87.19 86 ARG A C 1
ATOM 665 O O . ARG A 1 86 ? -5.131 11.718 -3.332 1.00 87.19 86 ARG A O 1
ATOM 672 N N . VAL A 1 87 ? -4.870 9.733 -4.354 1.00 89.31 87 VAL A N 1
ATOM 673 C CA . VAL A 1 87 ? -4.630 8.977 -3.115 1.00 89.31 87 VAL A CA 1
ATOM 674 C C . VAL A 1 87 ? -3.398 9.503 -2.385 1.00 89.31 87 VAL A C 1
ATOM 676 O O . VAL A 1 87 ? -3.434 9.629 -1.165 1.00 89.31 87 VAL A O 1
ATOM 679 N N . HIS A 1 88 ? -2.340 9.874 -3.107 1.00 91.19 88 HIS A N 1
ATOM 680 C CA . HIS A 1 88 ? -1.159 10.489 -2.512 1.00 91.19 88 HIS A CA 1
ATOM 681 C C . HIS A 1 88 ? -1.512 11.801 -1.805 1.00 91.19 88 HIS A C 1
ATOM 683 O O . HIS A 1 88 ? -1.196 11.947 -0.628 1.00 91.19 88 HIS A O 1
ATOM 689 N N . ARG A 1 89 ? -2.239 12.712 -2.473 1.00 90.75 89 ARG A N 1
ATOM 690 C CA . ARG A 1 89 ? -2.702 13.971 -1.861 1.00 90.75 89 ARG A CA 1
ATOM 691 C C . ARG A 1 89 ? -3.566 13.732 -0.624 1.00 90.75 89 ARG A C 1
ATOM 693 O O . ARG A 1 89 ? -3.250 14.267 0.429 1.00 90.75 89 ARG A O 1
ATOM 700 N N . VAL A 1 90 ? -4.600 12.893 -0.730 1.00 90.69 90 VAL A N 1
ATOM 701 C CA . VAL A 1 90 ? -5.498 12.571 0.396 1.00 90.69 90 VAL A CA 1
ATOM 702 C C . VAL A 1 90 ? -4.711 11.993 1.571 1.00 90.69 90 VAL A C 1
ATOM 704 O O . VAL A 1 90 ? -4.901 12.427 2.700 1.00 90.69 90 VAL A O 1
ATOM 707 N N . THR A 1 91 ? -3.805 11.044 1.314 1.00 92.12 91 THR A N 1
ATOM 708 C CA . THR A 1 91 ? -3.027 10.387 2.376 1.00 92.12 91 THR A CA 1
ATOM 709 C C . THR A 1 91 ? -2.064 11.366 3.045 1.00 92.12 91 THR A C 1
ATOM 711 O O . THR A 1 91 ? -1.955 11.369 4.265 1.00 92.12 91 THR A O 1
ATOM 714 N N . MET A 1 92 ? -1.395 12.226 2.272 1.00 93.19 92 MET A N 1
ATOM 715 C CA . MET A 1 92 ? -0.507 13.254 2.823 1.00 93.19 92 MET A CA 1
ATOM 716 C C . MET A 1 92 ? -1.276 14.284 3.658 1.00 93.19 92 MET A C 1
ATOM 718 O O . MET A 1 92 ? -0.827 14.617 4.753 1.00 93.19 92 MET A O 1
ATOM 722 N N . SER A 1 93 ? -2.446 14.738 3.195 1.00 92.69 93 SER A N 1
ATOM 723 C CA . SER A 1 93 ? -3.310 15.655 3.952 1.00 92.69 93 SER A CA 1
ATOM 724 C C . SER A 1 93 ? -3.841 15.015 5.234 1.00 92.69 93 SER A C 1
ATOM 726 O O . SER A 1 93 ? -3.771 15.628 6.296 1.00 92.69 93 SER A O 1
ATOM 728 N N . ALA A 1 94 ? -4.306 13.764 5.164 1.00 92.69 94 ALA A N 1
ATOM 729 C CA . ALA A 1 94 ? -4.731 13.002 6.335 1.00 92.69 94 ALA A CA 1
ATOM 730 C C . ALA A 1 94 ? -3.584 12.828 7.339 1.00 92.69 94 ALA A C 1
ATOM 732 O O . ALA A 1 94 ? -3.786 12.993 8.540 1.00 92.69 94 ALA A O 1
ATOM 733 N N . ALA A 1 95 ? -2.371 12.548 6.855 1.00 92.69 95 ALA A N 1
ATOM 734 C CA . ALA A 1 95 ? -1.209 12.406 7.715 1.00 92.69 95 ALA A CA 1
ATOM 735 C C . ALA A 1 95 ? -0.837 13.702 8.431 1.00 92.69 95 ALA A C 1
ATOM 737 O O . ALA A 1 95 ? -0.638 13.680 9.641 1.00 92.69 95 ALA A O 1
ATOM 738 N N . SER A 1 96 ? -0.824 14.829 7.718 1.00 92.81 96 SER A N 1
ATOM 739 C CA . SER A 1 96 ? -0.596 16.142 8.330 1.00 92.81 96 SER A CA 1
ATOM 740 C C . SER A 1 96 ? -1.699 16.524 9.318 1.00 92.81 96 SER A C 1
ATOM 742 O O . SER A 1 96 ? -1.412 17.094 10.365 1.00 92.81 96 SER A O 1
ATOM 744 N N . TRP A 1 97 ? -2.954 16.171 9.033 1.00 93.81 97 TRP A N 1
ATOM 745 C CA . TRP A 1 97 ? -4.059 16.413 9.957 1.00 93.81 97 TRP A CA 1
ATOM 746 C C . TRP A 1 97 ? -3.926 15.604 11.250 1.00 93.81 97 TRP A C 1
ATOM 748 O O . TRP A 1 97 ? -4.065 16.163 12.336 1.00 93.81 97 TRP A O 1
ATOM 758 N N . VAL A 1 98 ? -3.633 14.305 11.141 1.00 91.88 98 VAL A N 1
ATOM 759 C CA . VAL A 1 98 ? -3.435 13.422 12.300 1.00 91.88 98 VAL A CA 1
ATOM 760 C C . VAL A 1 98 ? -2.190 13.816 13.089 1.00 91.88 98 VAL A C 1
ATOM 762 O O . VAL A 1 98 ? -2.211 13.730 14.306 1.00 91.88 98 VAL A O 1
ATOM 765 N N . GLU A 1 99 ? -1.133 14.295 12.443 1.00 91.31 99 GLU A N 1
ATOM 766 C CA . GLU A 1 99 ? 0.039 14.820 13.151 1.00 91.31 99 GLU A CA 1
ATOM 767 C C . GLU A 1 99 ? -0.297 16.069 13.980 1.00 91.31 99 GLU A C 1
ATOM 769 O O . GLU A 1 99 ? 0.150 16.190 15.117 1.00 91.31 99 GLU A O 1
ATOM 774 N N . ALA A 1 100 ? -1.129 16.968 13.448 1.00 91.88 100 ALA A N 1
ATOM 775 C CA . ALA A 1 100 ? -1.518 18.193 14.142 1.00 91.88 100 ALA A CA 1
ATOM 776 C C . ALA A 1 100 ? -2.588 17.981 15.234 1.00 91.88 100 ALA A C 1
ATOM 778 O O . ALA A 1 100 ? -2.583 18.686 16.241 1.00 91.88 100 ALA A O 1
ATOM 779 N N . HIS A 1 101 ? -3.510 17.028 15.051 1.00 91.94 101 HIS A N 1
ATOM 780 C CA . HIS A 1 101 ? -4.711 16.891 15.896 1.00 91.94 101 HIS A CA 1
ATOM 781 C C . HIS A 1 101 ? -4.854 15.521 16.574 1.00 91.94 101 HIS A C 1
ATOM 783 O O . HIS A 1 101 ? -5.652 15.360 17.501 1.00 91.94 101 HIS A O 1
ATOM 789 N N . GLY A 1 102 ? -4.113 14.514 16.117 1.00 84.31 102 GLY A N 1
ATOM 790 C CA . GLY A 1 102 ? -4.169 13.146 16.618 1.00 84.31 102 GLY A CA 1
ATOM 791 C C . GLY A 1 102 ? -3.312 12.981 17.864 1.00 84.31 102 GLY A C 1
ATOM 792 O O . GLY A 1 102 ? -2.085 12.970 17.811 1.00 84.31 102 GLY A O 1
ATOM 793 N N . ARG A 1 10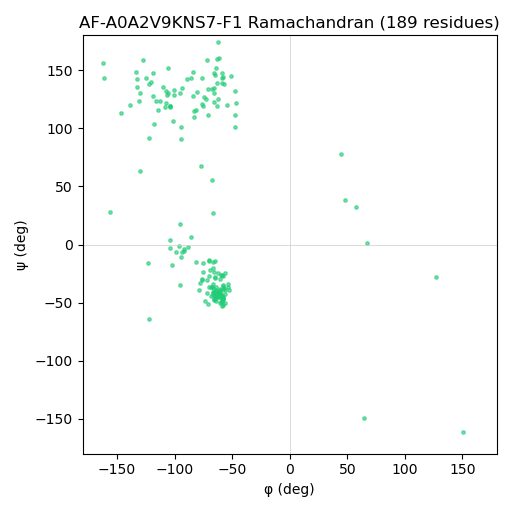3 ? -3.952 12.806 19.020 1.00 83.06 103 ARG A N 1
ATOM 794 C CA . ARG A 1 103 ? -3.239 12.554 20.279 1.00 83.06 103 ARG A CA 1
ATOM 795 C C . ARG A 1 103 ? -2.632 11.150 20.263 1.00 83.06 103 ARG A C 1
ATOM 797 O O . ARG A 1 103 ? -3.369 10.172 20.341 1.00 83.06 103 ARG A O 1
ATOM 804 N N . ASN A 1 104 ? -1.300 11.055 20.213 1.00 81.12 104 ASN A N 1
ATOM 805 C CA . ASN A 1 104 ? -0.551 9.786 20.192 1.00 81.12 104 ASN A CA 1
ATOM 806 C C . ASN A 1 104 ? -0.939 8.858 19.028 1.00 81.12 104 ASN A C 1
ATOM 808 O O . ASN A 1 104 ? -0.932 7.634 19.161 1.00 81.12 104 ASN A O 1
ATOM 812 N N . MET A 1 105 ? -1.308 9.443 17.890 1.00 85.25 105 MET A N 1
ATOM 813 C CA . MET A 1 105 ? -1.722 8.714 16.697 1.00 85.25 105 MET A CA 1
ATOM 814 C C . MET A 1 105 ? -0.783 9.035 15.552 1.00 85.25 105 MET A C 1
ATOM 816 O O . MET A 1 105 ? -0.275 10.145 15.426 1.00 85.25 105 MET A O 1
ATOM 820 N N . THR A 1 106 ? -0.576 8.055 14.684 1.00 86.25 106 THR A N 1
ATOM 821 C CA . THR A 1 106 ? 0.216 8.241 13.475 1.00 86.25 106 THR A CA 1
ATOM 822 C C . THR A 1 106 ? -0.574 7.712 12.301 1.00 86.25 106 THR A C 1
ATOM 824 O O . THR A 1 106 ? -1.084 6.593 12.320 1.00 86.25 106 THR A O 1
ATOM 827 N N . CYS A 1 107 ? -0.669 8.529 11.263 1.00 88.56 107 CYS A N 1
ATOM 828 C CA . CYS A 1 107 ? -1.161 8.103 9.969 1.00 88.56 107 CYS A CA 1
ATOM 829 C C . CYS A 1 107 ? 0.048 7.862 9.063 1.00 88.56 107 CYS A C 1
ATOM 831 O O . CYS A 1 107 ? 0.984 8.662 9.020 1.00 88.56 107 CYS A O 1
A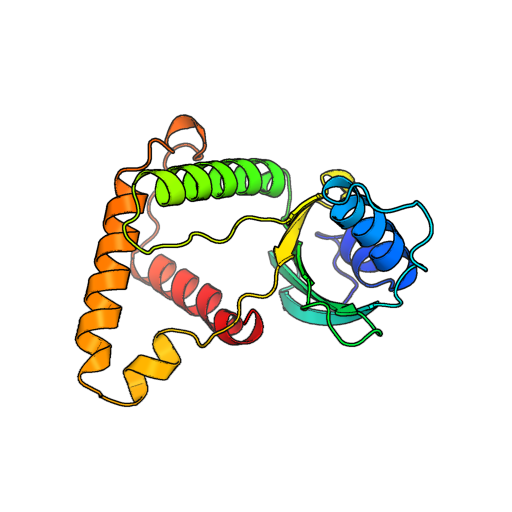TOM 833 N N . LEU A 1 108 ? 0.049 6.721 8.375 1.00 89.25 108 LEU A N 1
ATOM 834 C CA . LEU A 1 108 ? 1.160 6.309 7.531 1.00 89.25 108 LEU A CA 1
ATOM 835 C C . LEU A 1 108 ? 1.355 7.293 6.369 1.00 89.25 108 LEU A C 1
ATOM 837 O O . LEU A 1 108 ? 0.481 7.434 5.513 1.00 89.25 108 LEU A O 1
ATOM 841 N N . ARG A 1 109 ? 2.536 7.912 6.309 1.00 91.44 109 ARG A N 1
ATOM 842 C CA . ARG A 1 109 ? 2.953 8.769 5.197 1.00 91.44 109 ARG A CA 1
ATOM 843 C C . ARG A 1 109 ? 3.544 7.916 4.063 1.00 91.44 109 ARG A C 1
ATOM 845 O O . ARG A 1 109 ? 4.433 7.103 4.327 1.00 91.44 109 ARG A O 1
ATOM 852 N N . PRO A 1 110 ? 3.073 8.062 2.810 1.00 93.50 110 PRO A N 1
ATOM 853 C CA . PRO A 1 110 ? 3.782 7.527 1.655 1.00 93.50 110 PRO A CA 1
ATOM 854 C C . PRO A 1 110 ? 5.190 8.131 1.568 1.00 93.50 110 PRO A C 1
ATOM 856 O O . PRO A 1 110 ? 5.363 9.318 1.826 1.00 93.50 110 PRO A O 1
ATOM 859 N N . LEU A 1 111 ? 6.172 7.333 1.152 1.00 92.56 111 LEU A N 1
ATOM 860 C CA . LEU A 1 111 ? 7.526 7.807 0.845 1.00 92.56 111 LEU A CA 1
ATOM 861 C C . LEU A 1 111 ? 7.539 8.623 -0.451 1.00 92.56 111 LEU A C 1
ATOM 863 O O . LEU A 1 111 ? 8.211 9.642 -0.552 1.00 92.56 111 LEU A O 1
ATOM 867 N N . ALA A 1 112 ? 6.805 8.162 -1.468 1.00 92.38 112 ALA A N 1
ATOM 868 C CA . ALA A 1 112 ? 6.716 8.846 -2.751 1.00 92.38 112 ALA A CA 1
ATOM 869 C C . ALA A 1 112 ? 5.518 8.379 -3.580 1.00 92.38 112 ALA A C 1
ATOM 871 O O . ALA A 1 112 ? 5.063 7.238 -3.477 1.00 92.38 112 ALA A O 1
ATOM 872 N N . HIS A 1 113 ? 5.077 9.250 -4.486 1.00 93.31 113 HIS A N 1
ATOM 873 C CA . HIS A 1 113 ? 4.250 8.893 -5.633 1.00 93.31 113 HIS A CA 1
ATOM 874 C C . HIS A 1 113 ? 5.105 8.899 -6.904 1.00 93.31 113 HIS A C 1
ATOM 876 O O . HIS A 1 113 ? 5.629 9.937 -7.307 1.00 93.31 113 HIS A O 1
ATOM 882 N N . ILE A 1 114 ? 5.219 7.745 -7.557 1.00 92.88 114 ILE A N 1
ATOM 883 C CA . ILE A 1 114 ? 5.930 7.592 -8.825 1.00 92.88 114 ILE A CA 1
ATOM 884 C C . ILE A 1 114 ? 4.899 7.716 -9.947 1.00 92.88 114 ILE A C 1
ATOM 886 O O . ILE A 1 114 ? 4.280 6.731 -10.352 1.00 92.88 114 ILE A O 1
ATOM 890 N N . ALA A 1 115 ? 4.687 8.939 -10.434 1.00 90.81 115 ALA A N 1
ATOM 891 C CA . ALA A 1 115 ? 3.625 9.237 -11.399 1.00 90.81 115 ALA A CA 1
ATOM 892 C C . ALA A 1 115 ? 3.720 8.385 -12.677 1.00 90.81 115 ALA A C 1
ATOM 894 O O . ALA A 1 115 ? 2.714 7.835 -13.125 1.00 90.81 115 ALA A O 1
ATOM 895 N N . GLY A 1 116 ? 4.933 8.201 -13.214 1.00 90.25 116 GLY A N 1
ATOM 896 C CA . GLY A 1 116 ? 5.166 7.380 -14.408 1.00 90.25 116 GLY A CA 1
ATOM 897 C C . GLY A 1 116 ? 4.795 5.904 -14.231 1.00 90.25 116 GLY A C 1
ATOM 898 O O . GLY A 1 116 ? 4.469 5.237 -15.209 1.00 90.25 116 GLY A O 1
ATOM 899 N N . ASP A 1 117 ? 4.796 5.413 -12.990 1.00 92.62 117 ASP A N 1
ATOM 900 C CA . ASP A 1 117 ? 4.453 4.040 -12.606 1.00 92.62 117 ASP A CA 1
ATOM 901 C C . ASP A 1 117 ? 3.072 3.906 -11.967 1.00 92.62 117 ASP A C 1
ATOM 903 O O . ASP A 1 117 ? 2.641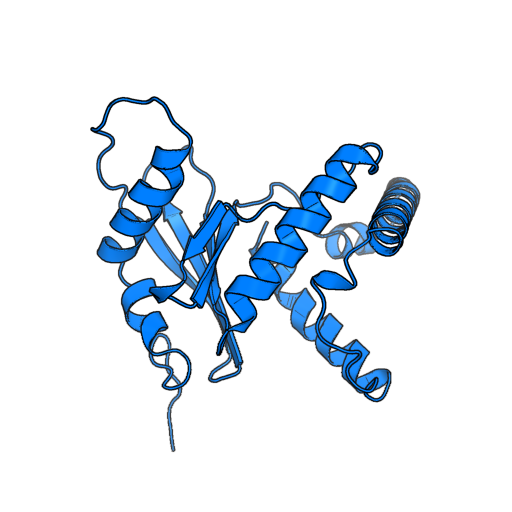 2.800 -11.631 1.00 92.62 117 ASP A O 1
ATOM 907 N N . LYS A 1 118 ? 2.358 5.017 -11.764 1.00 92.50 118 LYS A N 1
ATOM 908 C CA . LYS A 1 118 ? 1.076 5.030 -11.047 1.00 92.50 118 LYS A CA 1
ATOM 909 C C . LYS A 1 118 ? 1.168 4.253 -9.723 1.00 92.50 118 LYS A C 1
ATOM 911 O O . LYS A 1 118 ? 0.258 3.509 -9.352 1.00 92.50 118 LYS A O 1
ATOM 916 N N . ALA A 1 119 ? 2.302 4.386 -9.039 1.00 94.00 119 ALA A N 1
ATOM 917 C CA . ALA A 1 119 ? 2.635 3.622 -7.846 1.00 94.00 119 ALA A CA 1
ATOM 918 C C . ALA A 1 119 ? 2.878 4.561 -6.666 1.00 94.00 119 ALA A C 1
ATOM 920 O O . ALA A 1 119 ? 3.499 5.614 -6.813 1.00 94.00 119 ALA A O 1
ATOM 921 N N . LEU A 1 120 ? 2.389 4.173 -5.489 1.00 94.94 120 LEU A N 1
ATOM 922 C CA . LEU A 1 120 ? 2.741 4.820 -4.228 1.00 94.94 120 LEU A CA 1
ATOM 923 C C . LEU A 1 120 ? 3.656 3.893 -3.444 1.00 94.94 120 LEU A C 1
ATOM 925 O O . LEU A 1 120 ? 3.352 2.707 -3.289 1.00 94.94 120 LEU A O 1
ATOM 929 N N . LEU A 1 121 ? 4.745 4.456 -2.940 1.00 94.62 121 LEU A N 1
ATOM 930 C CA . LEU A 1 121 ? 5.679 3.782 -2.058 1.00 94.62 121 LEU A CA 1
ATOM 931 C C . LEU A 1 121 ? 5.314 4.065 -0.606 1.00 94.62 121 LEU A C 1
ATOM 933 O O . LEU A 1 121 ? 5.079 5.213 -0.240 1.00 94.62 121 LEU A O 1
ATOM 937 N N . TYR A 1 122 ? 5.309 3.028 0.217 1.00 93.50 122 TYR A N 1
ATOM 938 C CA . TYR A 1 122 ? 5.054 3.103 1.649 1.00 93.50 122 TYR A CA 1
ATOM 939 C C . TYR A 1 122 ? 6.209 2.461 2.415 1.00 93.50 122 TYR A C 1
ATOM 941 O O . TYR A 1 122 ? 6.739 1.441 1.956 1.00 93.50 122 TYR A O 1
ATOM 949 N N . PRO A 1 123 ? 6.595 3.014 3.576 1.00 92.06 123 PRO A N 1
ATOM 950 C CA . PRO A 1 123 ? 7.549 2.340 4.436 1.00 92.06 123 PRO A CA 1
ATOM 951 C C . PRO A 1 123 ? 6.884 1.134 5.101 1.00 92.06 123 PRO A C 1
ATOM 953 O O . PRO A 1 123 ? 5.659 1.067 5.242 1.00 92.06 123 PRO A O 1
ATOM 956 N N . GLN A 1 124 ? 7.700 0.187 5.548 1.00 89.94 124 GLN A N 1
ATOM 957 C CA . GLN A 1 124 ? 7.257 -0.814 6.506 1.00 89.94 124 GLN A CA 1
ATOM 958 C C . GLN A 1 124 ? 6.862 -0.146 7.827 1.00 89.94 124 GLN A C 1
ATOM 960 O O . GLN A 1 124 ? 7.559 0.742 8.318 1.00 89.94 124 GLN A O 1
ATOM 965 N N . VAL A 1 125 ? 5.764 -0.612 8.421 1.00 88.00 125 VAL A N 1
ATOM 966 C CA . VAL A 1 125 ? 5.322 -0.180 9.750 1.00 88.00 125 VAL A CA 1
ATOM 967 C C . VAL A 1 125 ? 5.545 -1.316 10.732 1.00 88.00 125 VAL A C 1
ATOM 969 O O . VAL A 1 125 ? 4.946 -2.378 10.602 1.00 88.00 125 VAL A O 1
ATOM 972 N N . ALA A 1 126 ? 6.381 -1.094 11.743 1.00 85.81 126 ALA A N 1
ATOM 973 C CA . ALA A 1 126 ? 6.595 -2.090 12.781 1.00 85.81 126 ALA A CA 1
ATOM 974 C C . ALA A 1 126 ? 5.313 -2.301 13.603 1.00 85.81 126 ALA A C 1
ATOM 976 O O . ALA A 1 126 ? 4.717 -1.348 14.104 1.00 85.81 126 ALA A O 1
ATOM 977 N N . GLY A 1 127 ? 4.899 -3.556 13.785 1.00 86.19 127 GLY A N 1
ATOM 978 C CA . GLY A 1 127 ? 3.782 -3.882 14.666 1.00 86.19 127 GLY A CA 1
ATOM 979 C C . GLY A 1 127 ? 3.002 -5.122 14.250 1.00 86.19 127 GLY A C 1
ATOM 980 O O . GLY A 1 127 ? 3.468 -5.971 13.498 1.00 86.19 127 GLY A O 1
ATOM 981 N N . ALA A 1 128 ? 1.784 -5.235 14.779 1.00 83.62 128 ALA A N 1
ATOM 982 C CA . ALA A 1 128 ? 0.834 -6.278 14.411 1.00 83.62 128 ALA A CA 1
ATOM 983 C C . ALA A 1 128 ? -0.550 -5.658 14.175 1.00 83.62 128 ALA A C 1
ATOM 985 O O . ALA A 1 128 ? -0.897 -4.699 14.867 1.00 83.62 128 ALA A O 1
ATOM 986 N N . PRO A 1 129 ? -1.375 -6.211 13.266 1.00 83.88 129 PRO A N 1
ATOM 987 C CA . PRO A 1 129 ? -2.697 -5.662 13.006 1.00 83.88 129 PRO A CA 1
ATOM 988 C C . PRO A 1 129 ? -3.581 -5.811 14.242 1.00 83.88 129 PRO A C 1
ATOM 990 O O . PRO A 1 129 ? -3.500 -6.827 14.945 1.00 83.88 129 PRO A O 1
ATOM 993 N N . LEU A 1 130 ? -4.492 -4.857 14.453 1.00 83.06 130 LEU A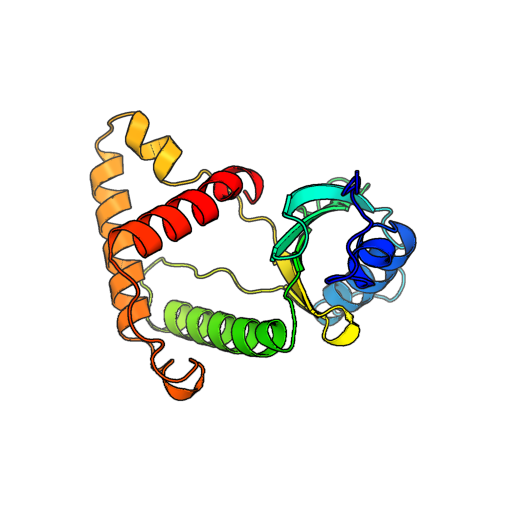 N 1
ATOM 994 C CA . LEU A 1 130 ? -5.451 -4.899 15.560 1.00 83.06 130 LEU A CA 1
ATOM 995 C C . LEU A 1 130 ? -6.234 -6.223 15.585 1.00 83.06 130 LEU A C 1
ATOM 997 O O . LEU A 1 130 ? -6.375 -6.832 16.641 1.00 83.06 130 LEU A O 1
ATOM 1001 N N . SER A 1 131 ? -6.621 -6.756 14.422 1.00 81.12 131 SER A N 1
ATOM 1002 C CA . SER A 1 131 ? -7.332 -8.040 14.304 1.00 81.12 131 SER A CA 1
ATOM 1003 C C . SER A 1 131 ? -6.581 -9.241 14.901 1.00 81.12 131 SER A C 1
ATOM 1005 O O . SER A 1 131 ? -7.213 -10.201 15.340 1.00 81.12 131 SER A O 1
ATOM 1007 N N . LYS A 1 132 ? -5.240 -9.219 14.962 1.00 81.19 132 LYS A N 1
ATOM 1008 C CA . LYS A 1 132 ? -4.457 -10.258 15.659 1.00 81.19 132 LYS A CA 1
ATOM 1009 C C . LYS A 1 132 ? -4.500 -10.091 17.180 1.00 81.19 132 LYS A C 1
ATOM 1011 O O . LYS A 1 132 ? -4.399 -11.085 17.893 1.00 81.19 132 LYS A O 1
ATOM 1016 N N . ARG A 1 133 ? -4.648 -8.859 17.675 1.00 80.81 133 ARG A N 1
ATOM 1017 C CA . ARG A 1 133 ? -4.744 -8.537 19.108 1.00 80.81 133 ARG A CA 1
ATOM 1018 C C . ARG A 1 133 ? -6.143 -8.817 19.659 1.00 80.81 133 ARG A C 1
ATOM 1020 O O . ARG A 1 133 ? -6.248 -9.384 20.741 1.00 80.81 133 ARG A O 1
ATOM 1027 N N . LEU A 1 134 ? -7.194 -8.524 18.886 1.00 81.25 134 LEU A N 1
ATOM 1028 C CA . LEU A 1 134 ? -8.592 -8.766 19.280 1.00 81.25 134 LEU A CA 1
ATOM 1029 C C . LEU A 1 134 ? -8.875 -10.239 19.606 1.00 81.25 134 LEU A C 1
ATOM 1031 O O . LEU A 1 134 ? -9.607 -10.534 20.543 1.00 81.25 134 LEU A O 1
ATOM 1035 N N . ARG A 1 135 ? -8.237 -11.174 18.892 1.00 75.38 135 ARG A N 1
ATOM 1036 C CA . ARG A 1 135 ? -8.421 -12.621 19.099 1.00 75.38 135 ARG A CA 1
ATOM 1037 C C . ARG A 1 135 ? -7.904 -13.147 20.442 1.00 75.38 135 ARG A C 1
ATOM 1039 O O . ARG A 1 135 ? -8.219 -14.277 20.788 1.00 75.38 135 ARG A O 1
ATOM 1046 N N . ARG A 1 136 ? -7.081 -12.383 21.170 1.00 71.12 136 ARG A N 1
ATOM 1047 C CA . ARG A 1 136 ? -6.391 -12.856 22.385 1.00 71.12 136 ARG A CA 1
ATOM 1048 C C . ARG A 1 136 ? -6.994 -12.352 23.701 1.00 71.12 136 ARG A C 1
ATOM 1050 O O . ARG A 1 136 ? -6.418 -12.653 24.734 1.00 71.12 136 ARG A O 1
ATOM 1057 N N . GLY A 1 137 ? -8.116 -11.619 23.665 1.00 64.00 137 GLY A N 1
ATOM 1058 C CA . GLY A 1 137 ? -8.901 -11.219 24.843 1.00 64.00 137 GLY A CA 1
ATOM 1059 C C . GLY A 1 137 ? -8.068 -10.700 26.023 1.00 64.00 137 GLY A C 1
ATOM 1060 O O . GLY A 1 137 ? -7.857 -11.421 26.991 1.00 64.00 137 GLY A O 1
ATOM 1061 N N . SER A 1 138 ? -7.590 -9.454 25.966 1.00 73.38 138 SER A N 1
ATOM 1062 C CA . SER A 1 138 ? -6.857 -8.824 27.076 1.00 73.38 138 SER A CA 1
ATOM 1063 C C . SER A 1 138 ? -7.454 -7.466 27.446 1.00 73.38 138 SER A C 1
ATOM 1065 O O . SER A 1 138 ? -8.113 -6.827 26.628 1.00 73.38 138 SER A O 1
ATOM 1067 N N . ARG A 1 139 ? -7.192 -6.983 28.671 1.00 70.25 139 ARG A N 1
ATOM 1068 C CA . ARG A 1 139 ? -7.580 -5.622 29.104 1.00 70.25 139 ARG A CA 1
ATOM 1069 C C . ARG A 1 139 ? -7.016 -4.521 28.193 1.00 70.25 139 ARG A C 1
ATOM 1071 O O . ARG A 1 139 ? -7.621 -3.461 28.074 1.00 70.25 139 ARG A O 1
ATOM 1078 N N . ASP A 1 140 ? -5.918 -4.794 27.491 1.00 79.44 140 ASP A N 1
ATOM 1079 C CA . ASP A 1 140 ? -5.333 -3.866 26.518 1.00 79.44 140 ASP A CA 1
ATOM 1080 C C . ASP A 1 140 ? -6.201 -3.687 25.266 1.00 79.44 140 ASP A C 1
ATOM 1082 O O . ASP A 1 140 ? -6.100 -2.662 24.597 1.00 79.44 140 ASP A O 1
ATOM 1086 N N . VAL A 1 141 ? -7.091 -4.640 24.958 1.00 84.50 141 VAL A N 1
ATOM 1087 C CA . VAL A 1 141 ? -8.003 -4.541 23.809 1.00 84.50 141 VAL A CA 1
ATOM 1088 C C . VAL A 1 141 ? -8.926 -3.331 23.938 1.00 84.50 141 VAL A C 1
ATOM 1090 O O . VAL A 1 141 ? -9.099 -2.613 22.957 1.00 84.50 141 VAL A O 1
ATOM 1093 N N . GLY A 1 142 ? -9.459 -3.058 25.135 1.00 85.88 142 GLY A N 1
ATOM 1094 C CA . GLY A 1 142 ? -10.320 -1.893 25.368 1.00 85.88 142 GLY A CA 1
ATOM 1095 C C . GLY A 1 142 ? -9.613 -0.579 25.027 1.00 85.88 142 GLY A C 1
ATOM 1096 O O . GLY A 1 142 ? -10.133 0.219 24.254 1.00 85.88 142 GLY A O 1
ATOM 1097 N N . ARG A 1 143 ? -8.371 -0.412 25.502 1.00 86.38 143 ARG A N 1
ATOM 1098 C CA . ARG A 1 143 ? -7.542 0.772 25.209 1.00 86.38 143 ARG A CA 1
ATOM 1099 C C . ARG A 1 143 ? -7.200 0.895 23.725 1.00 86.38 143 ARG A C 1
ATOM 1101 O O . ARG A 1 143 ? -7.193 1.993 23.183 1.00 86.38 143 ARG A O 1
ATOM 1108 N N . LEU A 1 144 ? -6.918 -0.224 23.054 1.00 86.56 144 LEU A N 1
ATOM 1109 C CA . LEU A 1 144 ? -6.634 -0.227 21.616 1.00 86.56 144 LEU A CA 1
ATOM 1110 C C . LEU A 1 144 ? -7.861 0.169 20.787 1.00 86.56 144 LEU A C 1
ATOM 1112 O O . LEU A 1 144 ? -7.715 0.864 19.782 1.00 86.56 144 LEU A O 1
ATOM 1116 N N . LEU A 1 145 ? -9.056 -0.263 21.194 1.00 88.19 145 LEU A N 1
ATOM 1117 C CA . LEU A 1 145 ? -10.310 0.118 20.546 1.00 88.19 145 LEU A CA 1
ATOM 1118 C C . LEU A 1 145 ? -10.621 1.598 20.764 1.00 88.19 145 LEU A C 1
ATOM 1120 O O . LEU A 1 145 ? -10.947 2.284 19.801 1.00 88.19 145 LEU A O 1
ATOM 1124 N N . GLU A 1 146 ? -10.449 2.100 21.987 1.00 88.75 146 GLU A N 1
ATOM 1125 C CA . GLU A 1 146 ? -10.602 3.522 22.306 1.00 88.75 146 GLU A CA 1
ATOM 1126 C C . GLU A 1 146 ? -9.639 4.388 21.481 1.00 88.75 146 GLU A C 1
ATOM 1128 O O . GLU A 1 146 ? -10.065 5.332 20.816 1.00 88.75 146 GLU A O 1
ATOM 1133 N N . ALA A 1 147 ? -8.357 4.012 21.423 1.00 87.94 147 ALA A N 1
ATOM 1134 C CA . ALA A 1 147 ? -7.370 4.698 20.592 1.00 87.94 147 ALA A CA 1
ATOM 1135 C C . ALA A 1 147 ? -7.731 4.643 19.096 1.00 87.94 147 ALA A C 1
ATOM 1137 O O . ALA A 1 147 ? -7.613 5.642 18.390 1.00 87.94 147 ALA A O 1
ATOM 1138 N N . SER A 1 148 ? -8.216 3.501 18.602 1.00 87.88 148 SER A N 1
ATOM 1139 C CA . SER A 1 148 ? -8.634 3.361 17.199 1.00 87.88 148 SER A CA 1
ATOM 1140 C C . SER A 1 148 ? -9.861 4.220 16.878 1.00 87.88 148 SER A C 1
ATOM 1142 O O . SER A 1 148 ? -9.906 4.855 15.826 1.00 87.88 148 SER A O 1
ATOM 1144 N N . GLY A 1 149 ? -10.834 4.279 17.792 1.00 89.81 149 GLY A N 1
ATOM 1145 C CA . GLY A 1 149 ? -12.013 5.136 17.673 1.00 89.81 149 GLY A CA 1
ATOM 1146 C C . GLY A 1 149 ? -11.648 6.618 17.688 1.00 89.81 149 GLY A C 1
ATOM 1147 O O . GLY A 1 149 ? -12.120 7.371 16.839 1.00 89.81 149 GLY A O 1
ATOM 1148 N N . GLY A 1 150 ? -10.738 7.025 18.578 1.00 90.69 150 GLY A N 1
ATOM 1149 C CA . GLY A 1 150 ? -10.196 8.382 18.598 1.00 90.69 150 GLY A CA 1
ATOM 1150 C C . GLY A 1 150 ? -9.504 8.753 17.283 1.00 90.69 150 GLY A C 1
ATOM 1151 O O . GLY A 1 150 ? -9.770 9.821 16.740 1.00 90.69 150 GLY A O 1
ATOM 1152 N N . ALA A 1 151 ? -8.695 7.847 16.723 1.00 89.50 151 ALA A N 1
ATOM 1153 C CA . ALA A 1 151 ? -8.023 8.065 15.440 1.00 89.50 151 ALA A CA 1
ATOM 1154 C C . ALA A 1 151 ? -9.012 8.218 14.282 1.00 89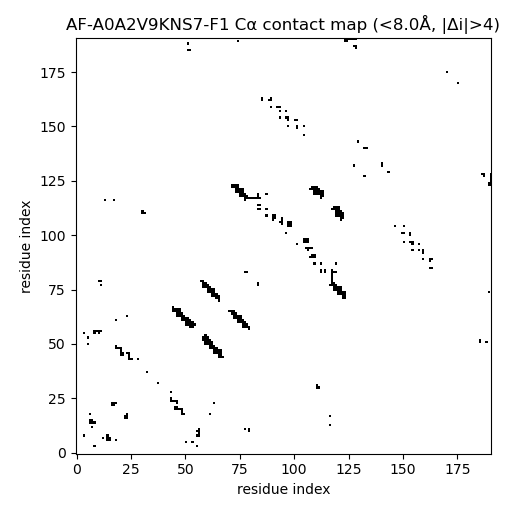.50 151 ALA A C 1
ATOM 1156 O O . ALA A 1 151 ? -8.847 9.103 13.441 1.00 89.50 151 ALA A O 1
ATOM 1157 N N . LEU A 1 152 ? -10.057 7.386 14.255 1.00 89.50 152 LEU A N 1
ATOM 1158 C CA . LEU A 1 152 ? -11.116 7.488 13.258 1.00 89.50 152 LEU A CA 1
ATOM 1159 C C . LEU A 1 152 ? -11.879 8.810 13.389 1.00 89.50 152 LEU A C 1
ATOM 1161 O O . LEU A 1 152 ? -12.091 9.475 12.381 1.00 89.50 152 LEU A O 1
ATOM 1165 N N . ASN A 1 153 ? -12.233 9.217 14.611 1.00 91.69 153 ASN A N 1
ATOM 1166 C CA . ASN A 1 153 ? -12.915 10.484 14.865 1.00 91.69 153 ASN A CA 1
ATOM 1167 C C . ASN A 1 153 ? -12.064 11.686 14.425 1.00 91.69 153 ASN A C 1
ATOM 1169 O O . ASN A 1 153 ? -12.560 12.568 13.731 1.00 91.69 153 ASN A O 1
ATOM 1173 N N . THR A 1 154 ? -10.765 11.700 14.748 1.00 92.62 154 THR A N 1
ATOM 1174 C CA . THR A 1 154 ? -9.847 12.739 14.257 1.00 92.62 154 THR A CA 1
ATOM 1175 C C . THR A 1 154 ? -9.813 12.771 12.731 1.00 92.62 154 THR A C 1
ATOM 1177 O O . THR A 1 154 ? -9.879 13.849 12.148 1.00 92.62 154 THR A O 1
ATOM 1180 N N . LEU A 1 155 ? -9.741 11.613 12.068 1.00 89.69 155 LEU A N 1
ATOM 1181 C CA . LEU A 1 155 ? -9.712 11.543 10.607 1.00 89.69 155 LEU A CA 1
ATOM 1182 C C . LEU A 1 155 ? -11.034 11.991 9.964 1.00 89.69 155 LEU A C 1
ATOM 1184 O O . LEU A 1 155 ? -11.005 12.633 8.921 1.00 89.69 155 LEU A O 1
ATOM 1188 N N . GLN A 1 156 ? -12.179 11.684 10.576 1.00 89.56 156 GLN A N 1
ATOM 1189 C CA . GLN A 1 156 ? -13.503 12.108 10.101 1.00 89.56 156 GLN A CA 1
ATOM 1190 C C . GLN A 1 156 ? -13.704 13.625 10.159 1.00 89.56 156 GLN A C 1
ATOM 1192 O O . GLN A 1 156 ? -14.516 14.157 9.413 1.00 89.56 156 GLN A O 1
ATOM 1197 N N . GLN A 1 157 ? -12.961 14.317 11.022 1.00 91.25 157 GLN A N 1
ATOM 1198 C CA . GLN A 1 157 ? -12.970 15.776 11.129 1.00 91.25 157 GLN A CA 1
ATOM 1199 C C . GLN A 1 157 ? -11.960 16.450 10.188 1.00 91.25 157 GLN A C 1
ATOM 1201 O O . GLN A 1 157 ? -11.870 17.676 10.167 1.00 91.25 157 GLN A O 1
ATOM 1206 N N . ALA A 1 158 ? -11.173 15.674 9.436 1.00 90.06 158 ALA A N 1
ATOM 1207 C CA . ALA A 1 158 ? -10.177 16.223 8.532 1.00 90.06 158 ALA A CA 1
ATOM 1208 C C . ALA A 1 158 ? -10.855 16.884 7.316 1.00 90.06 158 ALA A C 1
ATOM 1210 O O . ALA A 1 158 ? -11.696 16.241 6.684 1.00 90.06 158 ALA A O 1
ATOM 1211 N N . PRO A 1 159 ? -10.443 18.105 6.920 1.00 89.25 159 PRO A N 1
ATOM 1212 C CA . PRO A 1 159 ? -11.020 18.832 5.788 1.00 89.25 159 PRO A CA 1
ATOM 1213 C C . PRO A 1 159 ? -10.514 18.264 4.449 1.00 89.25 159 PRO A C 1
ATOM 1215 O O . PRO A 1 159 ? -9.707 18.869 3.736 1.00 89.25 159 PRO A O 1
ATOM 1218 N N . LEU A 1 160 ? -10.915 17.030 4.142 1.00 85.19 160 LEU A N 1
ATOM 1219 C CA . LEU A 1 160 ? -10.457 16.259 2.985 1.00 85.19 160 LEU A CA 1
ATOM 1220 C C . LEU A 1 160 ? -11.411 16.354 1.792 1.00 85.19 160 LEU A C 1
ATOM 1222 O O . LEU A 1 160 ? -11.106 15.791 0.742 1.00 85.19 160 LEU A O 1
ATOM 1226 N N . GLU A 1 161 ? -12.533 17.065 1.909 1.00 81.69 161 GLU A N 1
ATOM 1227 C CA . GLU A 1 161 ? -13.590 17.148 0.892 1.00 81.69 161 GLU A CA 1
ATOM 1228 C C . GLU A 1 161 ? -13.041 17.630 -0.453 1.00 81.69 161 GLU A C 1
ATOM 1230 O O . GLU A 1 161 ? -13.385 17.089 -1.499 1.00 81.69 161 GLU A O 1
ATOM 1235 N N . SER A 1 162 ? -12.109 18.585 -0.421 1.00 76.88 162 SER A N 1
ATOM 1236 C CA . SER A 1 162 ? -11.420 19.109 -1.609 1.00 76.88 162 SER A CA 1
ATOM 1237 C C . SER A 1 162 ? -10.504 18.088 -2.303 1.00 76.88 162 SER A C 1
ATOM 1239 O O . SER A 1 162 ? -10.145 18.251 -3.470 1.00 76.88 162 SER A O 1
ATOM 1241 N N . CYS A 1 163 ? -10.097 17.036 -1.592 1.00 75.31 163 CYS A N 1
ATOM 1242 C CA . CYS A 1 163 ? -9.195 15.994 -2.077 1.00 75.31 163 CYS A CA 1
ATOM 1243 C C . CYS A 1 163 ? -9.932 14.698 -2.456 1.00 75.31 163 CYS A C 1
ATOM 1245 O O . CYS A 1 163 ? -9.365 13.851 -3.160 1.00 75.31 163 CYS A O 1
ATOM 1247 N N . LEU A 1 164 ? -11.170 14.531 -1.990 1.00 76.81 164 LEU A N 1
ATOM 1248 C CA . LEU A 1 164 ? -12.013 13.376 -2.263 1.00 76.81 164 LEU A CA 1
ATOM 1249 C C . LEU A 1 164 ? -12.738 13.536 -3.611 1.00 76.81 164 LEU A C 1
ATOM 1251 O O . LEU A 1 164 ? -13.019 14.650 -4.048 1.00 76.81 164 LEU A O 1
ATOM 1255 N N . PRO A 1 165 ? -13.019 12.431 -4.324 1.00 69.44 165 PRO A N 1
ATOM 1256 C CA . PRO A 1 165 ? -13.919 12.494 -5.467 1.00 69.44 165 PRO A CA 1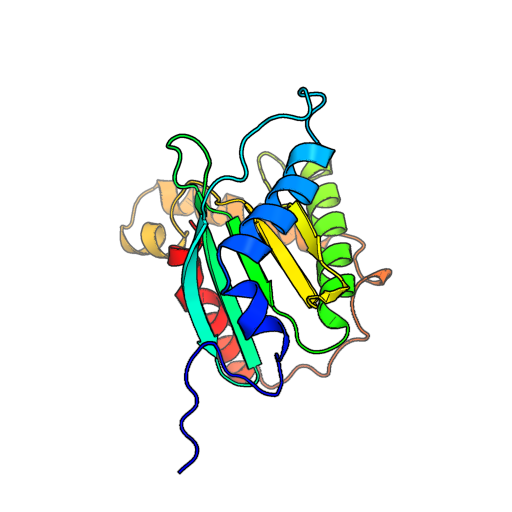
ATOM 1257 C C . PRO A 1 165 ? -15.331 12.907 -5.008 1.00 69.44 165 PRO A C 1
ATOM 1259 O O . PRO A 1 165 ? -15.666 12.709 -3.836 1.00 69.44 165 PRO A O 1
ATOM 1262 N N . PRO A 1 166 ? -16.180 13.425 -5.918 1.00 67.88 166 PRO A N 1
ATOM 1263 C CA . PRO A 1 166 ? -17.594 13.631 -5.620 1.00 67.88 166 PRO A CA 1
ATOM 1264 C C . PRO A 1 166 ? -18.202 12.342 -5.063 1.00 67.88 166 PRO A C 1
ATOM 1266 O O . PRO A 1 166 ? -17.798 11.246 -5.468 1.00 67.88 166 PRO A O 1
ATOM 1269 N N . ALA A 1 167 ? -19.140 12.487 -4.122 1.00 65.06 167 ALA A N 1
ATOM 1270 C CA . ALA A 1 167 ? -19.749 11.371 -3.411 1.00 65.06 167 ALA A CA 1
ATOM 1271 C C . ALA A 1 167 ? -20.178 10.277 -4.399 1.00 65.06 167 ALA A C 1
ATOM 1273 O O . ALA A 1 167 ? -21.078 10.462 -5.221 1.00 65.06 167 ALA A O 1
ATOM 1274 N N . VAL A 1 168 ? -19.491 9.136 -4.340 1.00 60.12 168 VAL A N 1
ATOM 1275 C CA . VAL A 1 168 ? -19.900 7.945 -5.079 1.00 60.12 168 VAL A CA 1
ATOM 1276 C C . VAL A 1 168 ? -21.201 7.483 -4.435 1.00 60.12 168 VAL A C 1
ATOM 1278 O O . VAL A 1 168 ? -21.285 7.447 -3.206 1.00 60.12 168 VAL A O 1
ATOM 1281 N N . LYS A 1 169 ? -22.221 7.153 -5.242 1.00 60.22 169 LYS A N 1
ATOM 1282 C CA . LYS A 1 169 ? -23.437 6.507 -4.728 1.00 60.22 169 LYS A CA 1
ATOM 1283 C C . LYS A 1 169 ? -23.008 5.368 -3.809 1.00 60.22 169 LYS A C 1
ATOM 1285 O O . LYS A 1 169 ? -22.262 4.493 -4.247 1.00 60.22 169 LYS A O 1
ATOM 1290 N N . ALA A 1 170 ? -23.448 5.410 -2.553 1.00 63.44 170 ALA A N 1
ATOM 1291 C CA . ALA A 1 170 ? -23.224 4.304 -1.643 1.00 63.44 170 ALA A CA 1
ATOM 1292 C C . ALA A 1 170 ? -23.785 3.043 -2.315 1.00 63.44 170 ALA A C 1
ATOM 1294 O O . ALA A 1 170 ? -24.954 3.016 -2.705 1.00 63.44 170 ALA A O 1
ATOM 1295 N N . GLY A 1 171 ? -22.920 2.051 -2.535 1.00 67.38 171 GLY A N 1
ATOM 1296 C CA . GLY A 1 171 ? -23.369 0.703 -2.862 1.00 67.38 171 GLY A CA 1
ATOM 1297 C C . GLY A 1 171 ? -24.181 0.140 -1.697 1.00 67.38 171 GLY A C 1
ATOM 1298 O O . GLY A 1 171 ? -24.273 0.764 -0.636 1.00 67.38 171 GLY A O 1
ATOM 1299 N N . ASP A 1 172 ? -24.768 -1.039 -1.874 1.00 83.69 172 ASP A N 1
ATOM 1300 C CA . ASP A 1 172 ? -25.366 -1.723 -0.734 1.00 83.69 172 ASP A CA 1
ATOM 1301 C C . ASP A 1 172 ? -24.298 -1.986 0.349 1.00 83.69 172 ASP A C 1
ATOM 1303 O O . ASP A 1 172 ? -23.103 -2.144 0.068 1.00 83.69 172 ASP A O 1
ATOM 1307 N N . PHE A 1 173 ? -24.733 -1.965 1.608 1.00 83.19 173 PHE A N 1
ATOM 1308 C CA . PHE A 1 173 ? -23.852 -2.083 2.768 1.00 83.19 173 PHE A CA 1
ATOM 1309 C C . PHE A 1 173 ? -23.018 -3.374 2.746 1.00 83.19 173 PHE A C 1
ATOM 1311 O O . PHE A 1 173 ? -21.841 -3.350 3.105 1.00 83.19 173 PHE A O 1
ATOM 1318 N N . GLU A 1 174 ? -23.602 -4.480 2.284 1.00 87.31 174 GLU A N 1
ATOM 1319 C CA . GLU A 1 174 ? -22.948 -5.791 2.246 1.00 87.31 174 GLU A CA 1
ATOM 1320 C C . GLU A 1 174 ? -21.777 -5.807 1.260 1.00 87.31 174 GLU A C 1
ATOM 1322 O O . GLU A 1 174 ? -20.683 -6.268 1.591 1.00 87.31 174 GLU A O 1
ATOM 1327 N N . THR A 1 175 ? -21.960 -5.222 0.077 1.00 82.25 175 THR A N 1
ATOM 1328 C CA . THR A 1 175 ? -20.904 -5.061 -0.925 1.00 82.25 175 THR A CA 1
ATOM 1329 C C . THR A 1 175 ? -19.756 -4.223 -0.368 1.00 82.25 175 THR A C 1
ATOM 1331 O O . THR A 1 175 ? -18.591 -4.610 -0.485 1.00 82.25 175 THR A O 1
ATOM 1334 N N . GLN A 1 176 ? -20.057 -3.110 0.308 1.00 78.94 176 GLN A N 1
ATOM 1335 C CA . GLN A 1 176 ? -19.025 -2.274 0.930 1.00 78.94 176 GLN A CA 1
ATOM 1336 C C . GLN A 1 176 ? -18.276 -3.015 2.043 1.00 78.94 176 GLN A C 1
ATOM 1338 O O . GLN A 1 176 ? -17.048 -2.932 2.134 1.00 78.94 176 GLN A O 1
ATOM 1343 N N . LEU A 1 177 ? -18.994 -3.768 2.877 1.00 83.19 177 LEU A N 1
ATOM 1344 C CA . LEU A 1 177 ? -18.395 -4.555 3.947 1.00 83.19 177 LEU A CA 1
ATOM 1345 C C . LEU A 1 177 ? -17.470 -5.642 3.383 1.00 83.19 177 LEU A C 1
ATOM 1347 O O . LEU A 1 177 ? -16.334 -5.781 3.845 1.00 83.19 177 LEU A O 1
ATOM 1351 N N . ALA A 1 178 ? -17.911 -6.361 2.349 1.00 81.44 178 ALA A N 1
ATOM 1352 C CA . ALA A 1 178 ? -17.110 -7.372 1.669 1.00 81.44 178 ALA A CA 1
ATOM 1353 C C . ALA A 1 178 ? -15.833 -6.772 1.054 1.00 81.44 178 ALA A C 1
ATOM 1355 O O . ALA A 1 178 ? -14.744 -7.330 1.220 1.00 81.44 178 ALA A O 1
ATOM 1356 N N . GLU A 1 179 ? -15.927 -5.603 0.412 1.00 77.19 179 GLU A N 1
ATOM 1357 C CA . GLU A 1 179 ? -14.766 -4.892 -0.133 1.00 77.19 179 GLU A CA 1
ATOM 1358 C C . GLU A 1 179 ? -13.758 -4.489 0.952 1.00 77.19 179 GLU A C 1
ATOM 1360 O O . GLU A 1 179 ? -12.544 -4.631 0.748 1.00 77.19 179 GLU A O 1
ATOM 1365 N N . ILE A 1 180 ? -14.237 -4.019 2.110 1.00 79.00 180 ILE A N 1
ATOM 1366 C CA . ILE A 1 180 ? -13.396 -3.651 3.259 1.00 79.00 180 ILE A CA 1
ATOM 1367 C C . ILE A 1 180 ? -12.685 -4.884 3.820 1.00 79.00 180 ILE A C 1
ATOM 1369 O O . ILE A 1 180 ? -11.467 -4.849 4.026 1.00 79.00 180 ILE A O 1
ATOM 1373 N N . VAL A 1 181 ? -13.409 -5.987 4.027 1.00 79.50 181 VAL A N 1
ATOM 1374 C CA . VAL A 1 181 ? -12.830 -7.247 4.515 1.00 79.50 181 VAL A CA 1
ATOM 1375 C C . VAL A 1 181 ? -11.750 -7.738 3.550 1.00 79.50 181 VAL A C 1
ATOM 1377 O O . VAL A 1 181 ? -10.608 -7.949 3.963 1.00 79.50 181 VAL A O 1
ATOM 1380 N N . GLN A 1 182 ? -12.053 -7.795 2.251 1.00 75.94 182 GLN A N 1
ATOM 1381 C CA . GLN A 1 182 ? -11.112 -8.212 1.208 1.00 75.94 182 GLN A CA 1
ATOM 1382 C C . GLN A 1 182 ? -9.915 -7.247 1.056 1.00 75.94 182 GLN A C 1
ATOM 1384 O O . GLN A 1 182 ? -8.817 -7.621 0.619 1.00 75.94 182 GLN A O 1
ATOM 1389 N N . ALA A 1 183 ? -10.082 -5.960 1.368 1.00 71.69 183 ALA A N 1
ATOM 1390 C CA . ALA A 1 183 ? -8.967 -5.020 1.440 1.00 71.69 183 ALA A CA 1
ATOM 1391 C C . ALA A 1 183 ? -8.066 -5.308 2.656 1.00 71.69 183 ALA A C 1
ATOM 1393 O O . ALA A 1 183 ? -6.842 -5.193 2.539 1.00 71.69 183 ALA A O 1
ATOM 1394 N N . GLY A 1 184 ? -8.659 -5.722 3.779 1.00 71.69 184 GLY A N 1
ATOM 1395 C CA . GLY A 1 184 ? -7.997 -5.957 5.060 1.00 71.69 184 GLY A CA 1
ATOM 1396 C C . GLY A 1 184 ? -7.165 -7.240 5.168 1.00 71.69 184 GLY A C 1
ATOM 1397 O O . GLY A 1 184 ? -6.224 -7.276 5.963 1.00 71.69 184 GLY A O 1
ATOM 1398 N N . GLU A 1 185 ? -7.447 -8.267 4.362 1.00 72.56 185 GLU A N 1
ATOM 1399 C CA . GLU A 1 185 ? -6.775 -9.581 4.425 1.00 72.56 185 GLU A CA 1
ATOM 1400 C C . GLU A 1 185 ? -5.240 -9.498 4.350 1.00 72.56 185 GLU A C 1
ATOM 1402 O O . GLU A 1 185 ? -4.536 -10.228 5.049 1.00 72.56 185 GLU A O 1
ATOM 1407 N N . CYS A 1 186 ? -4.702 -8.567 3.558 1.00 65.44 186 CYS A N 1
ATOM 1408 C CA . CYS A 1 186 ? -3.258 -8.442 3.342 1.00 65.44 186 CYS A CA 1
ATOM 1409 C C . CYS A 1 186 ? -2.558 -7.477 4.314 1.00 65.44 186 CYS A C 1
ATOM 1411 O O . CYS A 1 186 ? -1.336 -7.361 4.249 1.00 65.44 186 CYS A O 1
ATOM 1413 N N . ILE A 1 187 ? -3.280 -6.780 5.207 1.00 68.25 187 ILE A N 1
ATOM 1414 C CA . ILE A 1 187 ? -2.681 -5.758 6.094 1.00 68.25 187 ILE A CA 1
ATOM 1415 C C . ILE A 1 187 ? -1.565 -6.362 6.949 1.00 68.25 187 ILE A C 1
ATOM 1417 O O . ILE A 1 187 ? -0.521 -5.747 7.132 1.00 68.25 187 ILE A O 1
ATOM 1421 N N . GLY A 1 188 ? -1.740 -7.601 7.420 1.00 61.56 188 GLY A N 1
ATOM 1422 C CA . GLY A 1 188 ? -0.723 -8.292 8.212 1.00 61.56 188 GLY A CA 1
ATOM 1423 C C . GLY A 1 188 ? 0.582 -8.596 7.477 1.00 61.56 188 GLY A C 1
ATOM 1424 O O . GLY A 1 188 ? 1.548 -8.944 8.143 1.00 61.56 188 GLY A O 1
ATOM 1425 N N . THR A 1 189 ? 0.618 -8.486 6.148 1.00 68.06 189 THR A N 1
ATOM 1426 C CA . THR A 1 189 ? 1.826 -8.674 5.331 1.00 68.06 189 THR A CA 1
ATOM 1427 C C . THR A 1 189 ? 2.552 -7.353 5.043 1.00 68.06 189 THR A C 1
ATOM 1429 O O . THR A 1 189 ? 3.669 -7.378 4.521 1.00 68.06 189 THR A O 1
ATOM 1432 N N . LEU A 1 190 ? 1.915 -6.218 5.364 1.00 61.59 190 LEU A N 1
ATOM 1433 C CA . LEU A 1 190 ? 2.444 -4.857 5.203 1.00 61.59 190 LEU A CA 1
ATOM 1434 C C . LEU A 1 190 ? 3.143 -4.327 6.471 1.00 61.59 190 LEU A C 1
ATOM 1436 O O . LEU A 1 190 ? 3.716 -3.238 6.441 1.00 61.59 190 LEU A O 1
ATOM 1440 N N . LEU A 1 191 ? 3.073 -5.093 7.565 1.00 60.50 191 LEU A N 1
ATOM 1441 C CA . LEU A 1 191 ? 3.774 -4.866 8.831 1.00 60.50 191 LEU A CA 1
ATOM 1442 C C . LEU A 1 191 ? 5.028 -5.744 8.895 1.00 60.50 191 LEU A C 1
ATOM 1444 O O . LEU A 1 191 ? 6.086 -5.253 9.346 1.00 60.50 191 LEU A O 1
#

Sequence (191 aa):
MRLELSPIDPKFPQLVRLCDPKYVGEVLAKVLHRDSNAPECAPLSRYAVASIRYFPGIRHVLRYRPASAGNGAVFAKLYAGENGARVHRVTMSAASWVEAHGRNMTCLRPLAHIAGDKALLYPQVAGAPLSKRLRRGSRDVGRLLEASGGALNTLQQAPLESCLPPAVKAGDFETQLAEIVQAGECIGTLL

Nearest PDB structures (foldseek):
  5ehl-assembly1_A  TM=5.590E-01  e=2.411E-01  Homo sapiens
  5ap3-assembly1_A  TM=5.619E-01  e=4.348E-01  Homo sapiens
  6tn9-assembly1_A  TM=5.342E-01  e=4.099E-01  Homo sapiens
  4bi0-assembly1_A  TM=5.269E-01  e=5.190E-01  Homo sapiens
  4jt3-assembly1_A  TM=5.280E-01  e=1.257E+00  Homo sapiens

Solvent-accessible surface area (backbone atoms only — not comparable to full-atom values): 11287 Å² total; per-residue (Å²): 138,85,85,84,49,90,55,61,31,90,71,42,68,52,40,47,56,69,57,33,39,64,55,43,20,57,53,48,48,60,59,59,51,71,80,40,98,63,77,98,72,75,74,74,49,56,32,53,66,44,80,78,39,84,40,84,83,69,45,40,31,37,38,36,34,52,70,57,89,87,62,71,40,39,34,41,41,45,38,63,72,73,51,33,65,44,51,48,52,41,40,48,52,49,21,55,46,27,64,76,69,31,84,96,46,82,51,79,56,64,74,44,73,44,73,96,60,20,25,35,31,29,65,49,43,89,71,76,52,66,75,70,54,62,76,65,75,51,83,64,47,61,57,52,50,52,53,50,51,51,51,50,53,51,56,72,69,46,93,46,70,91,54,48,75,79,85,70,80,80,66,60,68,66,62,53,50,51,53,51,52,68,63,50,73,57,52,68,78,56,66

Foldseek 3Di:
DDDDDPPDAPLQNLSVLVQDQQSVLVVVCVLVVVPDPDDDDDPSFRWHKDWLDDDHPQWTKIWTDGPDPDFFIKIKIADGDPVLVLVLVLQQLLQVLCVVPPDVDGRWHFSDQPRVNNITIGGQDPDADLVVVVVPDDPVNVVVVVSVVSSVVSSVPRPCPVSDDPDDPDDPPVVVVVVVVVVCPSVRVSD

Secondary structure (DSSP, 8-state):
-----TT--TT-TTHHHHT-HHHHHHHHHHHHTTS----S----PPEEEEEEEEETTTEEEEEEEESSTTSPPEEEEE-STTHHHHHHHHHHHHHHHHHHH-TT--PPPPSEEEGGGTEEEEE---S--HHHHHTT--HHHHHHHHHHHHHHHHHHTS--TTTSPS-PPP--HHHHHHHHHHHHTTGGG--

pLDDT: mean 82.46, std 12.37, range [40.56, 95.62]

Radius of gyration: 18.31 Å; Cα contacts (8 Å, |Δi|>4): 236; chains: 1; bounding box: 53×39×50 Å